Protein 2YVT (pdb70)

InterPro domains:
  IPR029052 Metallo-dependent phosphatase-like [G3DSA:3.60.21.10] (1-260)
  IPR029052 Metallo-dependent phosphatase-like [SSF56300] (5-259)
  IPR029461 Metallophosphoesterase, TT1561-like [PF14582] (1-259)
  IPR041864 Metallophosphatase TT1561 [cd07388] (2-257)

Organism: Aquifex aeolicus (strain VF5) (NCBI:txid224324)

Radius of gyration: 17.23 Å; Cα contacts (8 Å, |Δi|>4): 596; chains: 1; bounding box: 40×48×42 Å

Nearest PDB structures (foldseek):
  2yvt-assembly1_A  TM=1.004E+00  e=6.159E-56  Aquifex aeolicus VF5
  1uf3-assembly1_C  TM=9.128E-01  e=3.957E-23  Thermus thermophilus
  1zen-assembly1_A-2  TM=2.851E-01  e=4.239E-02  Escherichia coli
  7dvb-assembly4_D  TM=2.420E-01  e=3.079E+00  Bacteroides thetaiotaomicron
  7dvb-assembly3_C  TM=2.419E-01  e=3.699E+00  Bacteroides thetaiotaomicron

CATH classification: 3.60.21.10

Sequence (256 aa):
PRKVLAI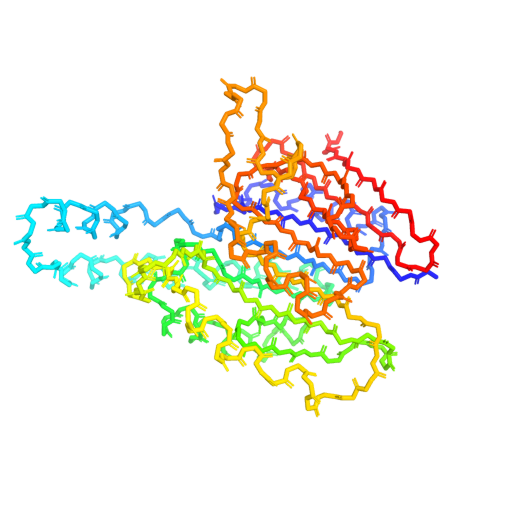KNFKERFDLLPKLKGVIAEKQPDILVVVGNILKNEALEKEYERAHLARREPNRKVIHENEHYIIETLDKFFREIGELGVKTFVVPGKNDAPLKIFLRAAYEAETAYPNIRVLHEGFAGWRGEFEVIGFGGLLTEHEFEEDFVLKYPRWYVEYILKFVNELKPRRLVTIFYTPPIGEFVDRTPEDPKHHGSAVVNTIIKSLNPEVAIVGHVGKGHELVGNTIVVNPGEFEEGRYAFLDLTQHKIKLEQFS

Foldseek 3Di:
DQKEKEAEACALPLVCLVLVLVCCVVPVHQEYEYEDPQHPLPQLVVQVVVCVVVVHDRDCVSLVVCLVVLLVSLLVVLVSVLVSPHQYEYAHEFQNDLPVSNVVSVVVSCPVRVSYDYAALDWDDDPVAEIEHEHEYAEDQDDCDRHSTHYHHLVVVVVSCVCLVVDDDHQYEYEYQFDAFDCFAQDDPPDSDGRGDPSRLVVCVVNVHQEYEYHDHGADWDDRPNHIYGDLHHVVQQWMWMADPVVGDIDIDGRD

Secondary structure (DSSP, 8-state):
--EEEEEE--TT-GGGHHHHHHHHHHH--SEEEEES-----HHHHHHHHHHHHTT----THHHHHHHHHHHHHHHHHHHHHHTT-SEEEEE--TTS--HHHHHHHHHHTTTT-TTEEE-SSEEEEETTTEEEEEE-SEEESS--BSSSS-EEEHHHHHHHGGGGGGS---EEEEEESSPPS-SSTT-BTTBS---S-HHHHHHHHHH--SEEEE-SS--EEEEETTEEEEE--BGGGTEEEEEETTTTEEEEEE--

Solvent-accessible surface area: 12141 Å² total

Structure (mmCIF, N/CA/C/O backbone):
data_2YVT
#
_entry.id   2YVT
#
_cell.length_a   72.733
_cell.length_b   72.733
_cell.length_c   90.873
_cell.angle_alpha   90.00
_cell.angle_beta   90.00
_cell.angle_gamma   120.00
#
_symmetry.space_group_name_H-M   'P 31 2 1'
#
loop_
_entity.id
_entity.type
_entity.pdbx_description
1 polymer 'Hypothetical protein aq_1956'
2 water water
#
loop_
_atom_site.group_PDB
_atom_site.id
_atom_site.type_symbol
_atom_site.label_atom_id
_atom_site.label_alt_id
_atom_site.label_comp_id
_atom_site.label_asym_id
_atom_site.label_entity_id
_atom_site.label_seq_id
_atom_site.pdbx_PDB_ins_code
_atom_site.Cartn_x
_atom_site.Cartn_y
_atom_site.Cartn_z
_atom_site.occupancy
_atom_site.B_iso_or_equiv
_atom_site.auth_seq_id
_atom_site.auth_comp_id
_atom_site.auth_asym_id
_atom_site.auth_atom_id
_atom_site.pdbx_PDB_model_num
ATOM 9 N N . PRO A 1 5 ? 39.466 51.868 22.446 1.00 29.60 5 PRO A N 1
ATOM 10 C CA . PRO A 1 5 ? 39.403 50.432 22.163 1.00 27.60 5 PRO A CA 1
ATOM 11 C C . PRO A 1 5 ? 38.092 50.043 21.483 1.00 25.57 5 PRO A C 1
ATOM 12 O O . PRO A 1 5 ? 37.072 50.740 21.613 1.00 26.10 5 PRO A O 1
ATOM 16 N N . ARG A 1 6 ? 38.153 48.956 20.725 1.00 22.49 6 ARG A N 1
ATOM 17 C CA . ARG A 1 6 ? 36.991 48.401 20.044 1.00 19.71 6 ARG A CA 1
ATOM 18 C C . ARG A 1 6 ? 36.972 46.932 20.430 1.00 17.61 6 ARG A C 1
ATOM 19 O O . ARG A 1 6 ? 37.658 46.103 19.825 1.00 17.39 6 ARG A O 1
ATOM 27 N N . LYS A 1 7 ? 36.203 46.629 21.467 1.00 15.65 7 LYS A N 1
ATOM 28 C CA . LYS A 1 7 ? 36.295 45.344 22.145 1.00 15.94 7 LYS A CA 1
ATOM 29 C C . LYS A 1 7 ? 35.188 44.404 21.688 1.00 13.78 7 LYS A C 1
ATOM 30 O O . LYS A 1 7 ? 34.028 44.798 21.590 1.00 13.62 7 LYS A O 1
ATOM 36 N N . VAL A 1 8 ? 35.563 43.156 21.421 1.00 11.73 8 VAL A N 1
ATOM 37 C CA . VAL A 1 8 ? 34.623 42.150 20.925 1.00 10.44 8 VAL A CA 1
ATOM 38 C C . VAL A 1 8 ? 34.646 40.942 21.849 1.00 10.64 8 VAL A C 1
ATOM 39 O O . VAL A 1 8 ? 35.717 40.406 22.141 1.00 10.95 8 VAL A O 1
ATOM 43 N N . LEU A 1 9 ? 33.474 40.537 22.333 1.00 10.64 9 LEU A N 1
ATOM 44 C CA . LEU A 1 9 ? 33.338 39.269 23.061 1.00 10.57 9 LEU A CA 1
ATOM 45 C C . LEU A 1 9 ? 32.680 38.292 22.099 1.00 10.18 9 LEU A C 1
ATOM 46 O O . LEU A 1 9 ? 31.594 38.570 21.597 1.00 9.61 9 LEU A O 1
ATOM 51 N N . ALA A 1 10 ? 33.327 37.155 21.849 1.00 8.92 10 ALA A N 1
ATOM 52 C CA . ALA A 1 10 ? 32.779 36.155 20.920 1.00 8.20 10 ALA A CA 1
ATOM 53 C C . ALA A 1 10 ? 32.604 34.800 21.580 1.00 8.98 10 ALA A C 1
ATOM 54 O O . ALA A 1 10 ? 33.465 34.355 22.340 1.00 9.13 10 ALA A O 1
ATOM 56 N N . ILE A 1 11 ? 31.480 34.155 21.275 1.00 7.32 11 ILE A N 1
ATOM 57 C CA . ILE A 1 11 ? 31.246 32.758 21.645 1.00 8.27 11 ILE A CA 1
ATOM 58 C C . ILE A 1 11 ? 30.826 31.960 20.409 1.00 8.44 11 ILE A C 1
ATOM 59 O O . ILE A 1 11 ? 30.442 32.533 19.381 1.00 7.98 11 ILE A O 1
ATOM 64 N N . LYS A 1 12 ? 30.900 30.637 20.512 1.00 7.21 12 LYS A N 1
ATOM 65 C CA . LYS A 1 12 ? 30.418 29.752 19.451 1.00 8.59 12 LYS A CA 1
ATOM 66 C C . LYS A 1 12 ? 29.779 28.514 20.059 1.00 7.92 12 LYS A C 1
ATOM 67 O O . LYS A 1 12 ? 30.087 28.147 21.199 1.00 9.14 12 LYS A O 1
ATOM 73 N N . ASN A 1 13 ? 28.894 27.883 19.293 1.00 8.50 13 ASN A N 1
ATOM 74 C CA . ASN A 1 13 ? 28.157 26.698 19.745 1.00 7.46 13 ASN A CA 1
ATOM 75 C C . ASN A 1 13 ? 27.413 26.956 21.054 1.00 7.85 13 ASN A C 1
ATOM 76 O O . ASN A 1 13 ? 27.620 26.265 22.060 1.00 9.84 13 ASN A O 1
ATOM 81 N N . PHE A 1 14 ? 26.537 27.959 21.017 1.00 7.56 14 PHE A N 1
ATOM 82 C CA . PHE A 1 14 ? 25.631 28.250 22.132 1.00 8.15 14 PHE A CA 1
ATOM 83 C C . PHE A 1 14 ? 24.844 26.994 22.522 1.00 9.19 14 PHE A C 1
ATOM 84 O O . PHE A 1 14 ? 24.698 26.697 23.714 1.00 10.61 14 PHE A O 1
ATOM 92 N N . LYS A 1 15 ? 24.351 26.269 21.514 1.00 9.62 15 LYS A N 1
ATOM 93 C CA . LYS A 1 15 ? 23.721 24.947 21.687 1.00 10.82 15 LYS A CA 1
ATOM 94 C C . LYS A 1 15 ? 22.704 24.926 22.833 1.00 10.79 15 LYS A C 1
ATOM 95 O O . LYS A 1 15 ? 22.703 24.032 23.686 1.00 11.93 15 LYS A O 1
ATOM 101 N N . GLU A 1 16 ? 21.844 25.938 22.841 1.00 9.83 16 GLU A N 1
ATOM 102 C CA . GLU A 1 16 ? 20.726 26.030 23.790 1.00 11.56 16 GLU A CA 1
ATOM 103 C C . GLU A 1 16 ? 21.153 26.084 25.271 1.00 10.62 16 GLU A C 1
ATOM 104 O O . GLU A 1 16 ? 20.393 25.675 26.159 1.00 11.88 16 GLU A O 1
ATOM 110 N N . ARG A 1 17 ? 22.355 26.598 25.532 1.00 11.00 17 ARG A N 1
ATOM 111 C CA . ARG A 1 17 ? 22.877 26.680 26.900 1.00 10.69 17 ARG A CA 1
ATOM 112 C C . ARG A 1 17 ? 22.450 27.961 27.616 1.00 10.65 17 ARG A C 1
ATOM 113 O O . ARG A 1 17 ? 23.266 28.799 28.023 1.00 10.69 17 ARG A O 1
ATOM 121 N N . PHE A 1 18 ? 21.141 28.102 27.770 1.00 11.17 18 PHE A N 1
ATOM 122 C CA . PHE A 1 18 ? 20.592 29.259 28.464 1.00 11.98 18 PHE A CA 1
ATOM 123 C C . PHE A 1 18 ? 21.092 29.325 29.904 1.00 12.65 18 PHE A C 1
ATOM 124 O O . PHE A 1 18 ? 21.223 30.421 30.461 1.00 13.24 18 PHE A O 1
ATOM 132 N N . ASP A 1 19 ? 21.381 28.153 30.485 1.00 12.85 19 ASP A N 1
ATOM 133 C CA . ASP A 1 19 ? 21.897 28.060 31.857 1.00 12.45 19 ASP A CA 1
ATOM 134 C C . ASP A 1 19 ? 23.231 28.784 32.032 1.00 12.97 19 ASP A C 1
ATOM 135 O O . ASP A 1 19 ? 23.588 29.160 33.147 1.00 15.24 19 ASP A O 1
ATOM 140 N N . LEU A 1 20 ? 23.969 28.959 30.932 1.00 11.83 20 LEU A N 1
ATOM 141 C CA . LEU A 1 20 ? 25.259 29.644 30.978 1.00 11.79 20 LEU A CA 1
ATOM 142 C C . LEU A 1 20 ? 25.208 31.157 30.745 1.00 12.45 20 LEU A C 1
ATOM 143 O O . LEU A 1 20 ? 26.216 31.846 30.913 1.00 12.84 20 LEU A O 1
ATOM 148 N N . LEU A 1 21 ? 24.035 31.677 30.385 1.00 12.71 21 LEU A N 1
ATOM 149 C CA . LEU A 1 21 ? 23.919 33.105 30.093 1.00 13.97 21 LEU A CA 1
ATOM 150 C C . LEU A 1 21 ? 24.186 34.024 31.293 1.00 14.14 21 LEU A C 1
ATOM 151 O O . LEU A 1 21 ? 24.779 35.090 31.111 1.00 14.67 21 LEU A O 1
ATOM 156 N N . PRO A 1 22 ? 23.770 33.621 32.517 1.00 14.09 22 PRO A N 1
ATOM 157 C CA . PRO A 1 22 ? 24.182 34.444 33.672 1.00 14.86 22 PRO A CA 1
ATOM 158 C C . PRO A 1 22 ? 25.694 34.670 33.791 1.00 14.59 22 PRO A C 1
ATOM 159 O O . PRO A 1 22 ? 26.128 35.775 34.161 1.00 15.34 22 PRO A O 1
ATOM 163 N N . LYS A 1 23 ? 26.493 33.659 33.456 1.00 14.63 23 LYS A N 1
ATOM 164 C CA . LYS A 1 23 ? 27.945 33.839 33.493 1.00 14.25 23 LYS A CA 1
ATOM 165 C C . LYS A 1 23 ? 28.412 34.747 32.358 1.00 14.06 23 LYS A C 1
ATOM 166 O O . LYS A 1 23 ? 29.304 35.578 32.547 1.00 15.50 23 LYS A O 1
ATOM 172 N N . LEU A 1 24 ? 27.784 34.618 31.189 1.00 13.96 24 LEU A N 1
ATOM 173 C CA . LEU A 1 24 ? 28.113 35.509 30.077 1.00 13.70 24 LEU A CA 1
ATOM 174 C C . LEU A 1 24 ? 27.780 36.969 30.425 1.00 13.21 24 LEU A C 1
ATOM 175 O O . LEU A 1 24 ? 28.564 37.884 30.154 1.00 13.29 24 LEU A O 1
ATOM 180 N N . LYS A 1 25 ? 26.630 37.169 31.058 1.00 14.64 25 LYS A N 1
ATOM 181 C CA . LYS A 1 25 ? 26.225 38.478 31.569 1.00 15.14 25 LYS A CA 1
ATOM 182 C C . LYS A 1 25 ? 27.287 39.069 32.504 1.00 14.96 25 LYS A C 1
ATOM 183 O O . LYS A 1 25 ? 27.604 40.259 32.418 1.00 14.43 25 LYS A O 1
ATOM 189 N N . GLY A 1 26 ? 27.839 38.229 33.380 1.00 15.14 26 GLY A N 1
ATOM 190 C CA . GLY A 1 26 ? 28.891 38.653 34.306 1.00 15.55 26 GLY A CA 1
ATOM 191 C C . GLY A 1 26 ? 30.134 39.150 33.590 1.00 16.23 26 GLY A C 1
ATOM 192 O O . GLY A 1 26 ? 30.702 40.185 33.959 1.00 17.14 26 GLY A O 1
ATOM 193 N N . VAL A 1 27 ? 30.545 38.418 32.552 1.00 15.14 27 VAL A N 1
ATOM 194 C CA . VAL A 1 27 ? 31.717 38.797 31.760 1.00 16.03 27 VAL A CA 1
ATOM 195 C C . VAL A 1 27 ? 31.457 40.127 31.057 1.00 15.89 27 VAL A C 1
ATOM 196 O O . VAL A 1 27 ? 32.323 40.995 31.016 1.00 16.55 27 VAL A O 1
ATOM 200 N N . ILE A 1 28 ? 30.250 40.282 30.520 1.00 15.26 28 ILE A N 1
ATOM 201 C CA . ILE A 1 28 ? 29.861 41.524 29.851 1.00 15.42 28 ILE A CA 1
ATOM 202 C C . ILE A 1 28 ? 29.958 42.716 30.815 1.00 16.44 28 ILE A C 1
ATOM 203 O O . ILE A 1 28 ? 30.489 43.767 30.449 1.00 17.03 28 ILE A O 1
ATOM 208 N N . ALA A 1 29 ? 29.485 42.533 32.046 1.00 17.69 29 ALA A N 1
ATOM 209 C CA . ALA A 1 29 ? 29.556 43.577 33.074 1.00 19.79 29 ALA A CA 1
ATOM 210 C C . ALA A 1 29 ? 31.000 43.934 33.434 1.00 21.71 29 ALA A C 1
ATOM 211 O O . ALA A 1 29 ? 31.347 45.113 33.554 1.00 22.43 29 ALA A O 1
ATOM 213 N N . GLU A 1 30 ? 31.833 42.909 33.591 1.00 23.11 30 GLU A N 1
ATOM 214 C CA . GLU A 1 30 ? 33.229 43.080 33.984 1.00 26.44 30 GLU A CA 1
ATOM 215 C C . GLU A 1 30 ? 34.072 43.711 32.872 1.00 24.96 30 GLU A C 1
ATOM 216 O O . GLU A 1 30 ? 34.862 44.629 33.122 1.00 25.58 30 GLU A O 1
ATOM 222 N N . LYS A 1 31 ? 33.888 43.227 31.645 1.00 24.10 31 LYS A N 1
ATOM 223 C CA . LYS A 1 31 ? 34.805 43.549 30.549 1.00 23.29 31 LYS A CA 1
ATOM 224 C C . LYS A 1 31 ? 34.284 44.584 29.547 1.00 21.63 31 LYS A C 1
ATOM 225 O O . LYS A 1 31 ? 35.053 45.106 28.739 1.00 20.46 31 LYS A O 1
ATOM 231 N N . GLN A 1 32 ? 32.982 44.861 29.601 1.00 19.52 32 GLN A N 1
ATOM 232 C CA . GLN A 1 32 ? 32.358 45.940 28.821 1.00 19.89 32 GLN A CA 1
ATOM 233 C C . GLN A 1 32 ? 32.686 45.882 27.320 1.00 17.95 32 GLN A C 1
ATOM 234 O O . GLN A 1 32 ? 33.235 46.839 26.764 1.00 18.04 32 GLN A O 1
ATOM 240 N N . PRO A 1 33 ? 32.347 44.761 26.650 1.00 15.59 33 PRO A N 1
ATOM 241 C CA . PRO A 1 33 ? 32.618 44.694 25.210 1.00 14.54 33 PRO A CA 1
ATOM 242 C C . PRO A 1 33 ? 31.758 45.695 24.454 1.00 13.27 33 PRO A C 1
ATOM 243 O O . PRO A 1 33 ? 30.660 46.026 24.904 1.00 14.62 33 PRO A O 1
ATOM 247 N N . ASP A 1 34 ? 32.254 46.164 23.316 1.00 12.43 34 ASP A N 1
ATOM 248 C CA . ASP A 1 34 ? 31.485 47.027 22.433 1.00 12.53 34 ASP A CA 1
ATOM 249 C C . ASP A 1 34 ? 30.531 46.226 21.562 1.00 12.48 34 ASP A C 1
ATOM 250 O O . ASP A 1 34 ? 29.442 46.697 21.235 1.00 13.66 34 ASP A O 1
ATOM 255 N N . ILE A 1 35 ? 30.955 45.021 21.183 1.00 11.18 35 ILE A N 1
ATOM 256 C CA . ILE A 1 35 ? 30.077 44.096 20.461 1.00 12.52 35 ILE A CA 1
ATOM 257 C C . ILE A 1 35 ? 30.171 42.681 21.009 1.00 11.26 35 ILE A C 1
ATOM 258 O O . ILE A 1 35 ? 31.215 42.270 21.514 1.00 10.11 35 ILE A O 1
ATOM 263 N N . LEU A 1 36 ? 29.043 41.980 20.939 1.00 9.93 36 LEU A N 1
ATOM 264 C CA . LEU A 1 36 ? 28.958 40.564 21.241 1.00 9.60 36 LEU A CA 1
ATOM 265 C C . LEU A 1 36 ? 28.750 39.825 19.929 1.00 9.90 36 LEU A C 1
ATOM 266 O O . LEU A 1 36 ? 27.879 40.193 19.132 1.00 10.01 36 LEU A O 1
ATOM 271 N N . VAL A 1 37 ? 29.563 38.802 19.692 1.00 8.40 37 VAL A N 1
ATOM 272 C CA . VAL A 1 37 ? 29.402 37.955 18.514 1.00 8.49 37 VAL A CA 1
ATOM 273 C C . VAL A 1 37 ? 28.999 36.565 18.971 1.00 8.35 37 VAL A C 1
ATOM 274 O O . VAL A 1 37 ? 29.696 35.946 19.776 1.00 9.08 37 VAL A O 1
ATOM 278 N N . VAL A 1 38 ? 27.863 36.084 18.472 1.00 7.37 38 VAL A N 1
ATOM 279 C CA . VAL A 1 38 ? 27.422 34.715 18.765 1.00 7.76 38 VAL A CA 1
ATOM 280 C C . VAL A 1 38 ? 27.451 33.936 17.462 1.00 8.04 38 VAL A C 1
ATOM 281 O O . VAL A 1 38 ? 26.664 34.213 16.551 1.00 8.04 38 VAL A O 1
ATOM 285 N N . VAL A 1 39 ? 28.386 32.989 17.364 1.00 8.18 39 VAL A N 1
ATOM 286 C CA . VAL A 1 39 ? 28.438 32.088 16.218 1.00 8.48 39 VAL A CA 1
ATOM 287 C C . VAL A 1 39 ? 27.658 30.833 16.592 1.00 8.10 39 VAL A C 1
ATOM 288 O O . VAL A 1 39 ? 27.710 30.384 17.745 1.00 8.37 39 VAL A O 1
ATOM 292 N N . GLY A 1 40 ? 26.921 30.276 15.634 1.00 8.38 40 GLY A N 1
ATOM 293 C CA . GLY A 1 40 ? 26.200 29.037 15.876 1.00 8.76 40 GLY A CA 1
ATOM 294 C C . GLY A 1 40 ? 27.148 27.883 16.202 1.00 8.55 40 GLY A C 1
ATOM 295 O O . GLY A 1 40 ? 28.368 28.043 16.170 1.00 8.45 40 GLY A O 1
ATOM 296 N N . ASN A 1 41 ? 26.608 26.708 16.508 1.00 8.55 41 ASN A N 1
ATOM 297 C CA . ASN A 1 41 ? 25.184 26.434 16.516 1.00 8.42 41 ASN A CA 1
ATOM 298 C C . ASN A 1 41 ? 24.426 27.062 17.665 1.00 7.90 41 ASN A C 1
ATOM 299 O O . ASN A 1 41 ? 24.858 26.991 18.821 1.00 9.30 41 ASN A O 1
ATOM 304 N N . ILE A 1 42 ? 23.291 27.669 17.331 1.00 8.75 42 ILE A N 1
ATOM 305 C CA . ILE A 1 42 ? 22.352 28.158 18.340 1.00 8.87 42 ILE A CA 1
ATOM 306 C C . ILE A 1 42 ? 21.525 26.987 18.868 1.00 9.13 42 ILE A C 1
ATOM 307 O O . ILE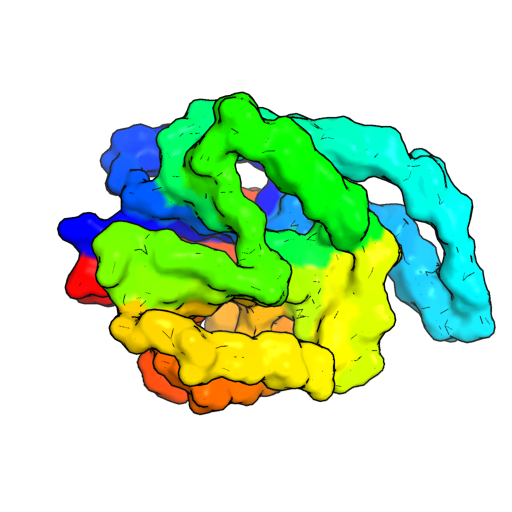 A 1 42 ? 21.398 26.801 20.080 1.00 10.63 42 ILE A O 1
ATOM 312 N N . LEU A 1 43 ? 20.987 26.202 17.940 1.00 9.69 43 LEU A N 1
ATOM 313 C CA . LEU A 1 43 ? 20.164 25.030 18.259 1.00 9.62 43 LEU A CA 1
ATOM 314 C C . LEU A 1 43 ? 20.954 23.732 18.300 1.00 11.02 43 LEU A C 1
ATOM 315 O O . LEU A 1 43 ? 22.039 23.626 17.726 1.00 12.63 43 LEU A O 1
ATOM 320 N N . LYS A 1 44 ? 20.387 22.743 18.985 1.00 11.64 44 LYS A N 1
ATOM 321 C CA . LYS A 1 44 ? 20.848 21.369 18.858 1.00 12.85 44 LYS A CA 1
ATOM 322 C C . LYS A 1 44 ? 20.252 20.773 17.576 1.00 12.69 44 LYS A C 1
ATOM 323 O O . LYS A 1 44 ? 20.990 20.423 16.655 1.00 13.38 44 LYS A O 1
ATOM 329 N N . ASN A 1 45 ? 18.918 20.673 17.528 1.00 12.95 45 ASN A N 1
ATOM 330 C CA . ASN A 1 45 ? 18.175 20.330 16.309 1.00 12.62 45 ASN A CA 1
ATOM 331 C C . ASN A 1 45 ? 18.622 18.997 15.710 1.00 13.81 45 ASN A C 1
ATOM 332 O O . ASN A 1 45 ? 18.790 18.864 14.493 1.00 13.75 45 ASN A O 1
ATOM 337 N N . GLU A 1 46 ? 18.809 18.004 16.580 1.00 15.12 46 GLU A N 1
ATOM 338 C CA . GLU A 1 46 ? 19.423 16.736 16.189 1.00 18.83 46 GLU A CA 1
ATOM 339 C C . GLU A 1 46 ? 18.569 15.913 15.229 1.00 15.95 46 GLU A C 1
ATOM 340 O O . GLU A 1 46 ? 19.098 15.280 14.311 1.00 16.04 46 GLU A O 1
ATOM 346 N N . ALA A 1 47 ? 17.255 15.928 15.442 1.00 13.98 47 ALA A N 1
ATOM 347 C CA . ALA A 1 47 ? 16.346 15.114 14.643 1.00 13.99 47 ALA A CA 1
ATOM 348 C C . ALA A 1 47 ? 16.387 15.515 13.175 1.00 13.26 47 ALA A C 1
ATOM 349 O O . ALA A 1 47 ? 16.412 14.660 12.288 1.00 13.39 47 ALA A O 1
ATOM 351 N N . LEU A 1 48 ? 16.412 16.819 12.908 1.00 12.59 48 LEU A N 1
ATOM 352 C CA . LEU A 1 48 ? 16.443 17.260 11.516 1.00 10.97 48 LEU A CA 1
ATOM 353 C C . LEU A 1 48 ? 17.725 16.806 10.832 1.00 11.35 48 LEU A C 1
ATOM 354 O O . LEU A 1 48 ? 17.695 16.328 9.696 1.00 11.90 48 LEU A O 1
ATOM 359 N N . GLU A 1 49 ? 18.856 16.966 11.521 1.00 12.15 49 GLU A N 1
ATOM 360 C CA . GLU A 1 49 ? 20.136 16.610 10.935 1.00 13.33 49 GLU A CA 1
ATOM 361 C C . GLU A 1 49 ? 20.202 15.114 10.665 1.00 13.04 49 GLU A C 1
ATOM 362 O O . GLU A 1 49 ? 20.641 14.701 9.594 1.00 13.42 49 GLU A O 1
ATOM 368 N N . LYS A 1 50 ? 19.747 14.317 11.627 1.00 12.86 50 LYS A N 1
ATOM 369 C CA . LYS A 1 50 ? 19.781 12.865 11.473 1.00 14.04 50 LYS A CA 1
ATOM 370 C C . LYS A 1 50 ? 18.917 12.402 10.307 1.00 13.38 50 LYS A C 1
ATOM 371 O O . LYS A 1 50 ? 19.336 11.534 9.546 1.00 13.90 50 LYS A O 1
ATOM 377 N N . GLU A 1 51 ? 17.731 12.992 10.148 1.00 13.67 51 GLU A N 1
ATOM 378 C CA . GLU A 1 51 ? 16.868 12.604 9.027 1.00 13.08 51 GLU A CA 1
ATOM 379 C C . GLU A 1 51 ? 17.532 12.920 7.690 1.00 13.11 51 GLU A C 1
ATOM 380 O O . GLU A 1 51 ? 17.526 12.097 6.773 1.00 13.14 51 GLU A O 1
ATOM 386 N N . TYR A 1 52 ? 18.112 14.115 7.591 1.00 12.69 52 TYR A N 1
ATOM 387 C CA . TYR A 1 52 ? 18.831 14.518 6.392 1.00 13.53 52 TYR A CA 1
ATOM 388 C C . TYR A 1 52 ? 19.972 13.553 6.057 1.00 12.84 52 TYR A C 1
ATOM 389 O O . TYR A 1 52 ? 20.077 13.083 4.919 1.00 13.41 52 TYR A O 1
ATOM 398 N N . GLU A 1 53 ? 20.809 13.240 7.051 1.00 12.30 53 GLU A N 1
ATOM 399 C CA . GLU A 1 53 ? 21.968 12.372 6.822 1.00 12.64 53 GLU A CA 1
ATOM 400 C C . GLU A 1 53 ? 21.541 10.943 6.490 1.00 12.19 53 GLU A C 1
ATOM 401 O O . GLU A 1 53 ? 22.062 10.349 5.549 1.00 13.03 53 GLU A O 1
ATOM 407 N N . ARG A 1 54 ? 20.573 10.417 7.240 1.00 13.16 54 ARG A N 1
ATOM 408 C CA . ARG A 1 54 ? 20.046 9.072 6.991 1.00 13.15 54 ARG A CA 1
ATOM 409 C C . ARG A 1 54 ? 19.442 8.960 5.598 1.00 13.20 54 ARG A C 1
ATOM 410 O O . ARG A 1 54 ? 19.690 7.986 4.884 1.00 14.21 54 ARG A O 1
ATOM 418 N N . ALA A 1 55 ? 18.665 9.973 5.209 1.00 13.17 55 ALA A N 1
ATOM 419 C CA . ALA A 1 55 ? 18.018 9.964 3.902 1.00 13.44 55 ALA A CA 1
ATOM 420 C C . ALA A 1 55 ? 19.046 9.961 2.785 1.00 14.24 55 ALA A C 1
ATOM 421 O O . ALA A 1 55 ? 18.916 9.211 1.824 1.00 14.89 55 ALA A O 1
ATOM 423 N N . HIS A 1 56 ? 20.083 10.786 2.916 1.00 14.36 56 HIS A N 1
ATOM 424 C CA . HIS A 1 56 ? 21.090 10.841 1.878 1.00 16.30 56 HIS A CA 1
ATOM 425 C C . HIS A 1 56 ? 21.937 9.576 1.798 1.00 15.63 56 HIS A C 1
ATOM 426 O O . HIS A 1 56 ? 22.229 9.110 0.706 1.00 16.73 56 HIS A O 1
ATOM 433 N N . LEU A 1 57 ? 22.285 9.001 2.949 1.00 15.02 57 LEU A N 1
ATOM 434 C CA . LEU A 1 57 ? 23.000 7.723 2.963 1.00 14.37 57 LEU A CA 1
ATOM 435 C C . LEU A 1 57 ? 22.187 6.591 2.334 1.00 15.30 57 LEU A C 1
ATOM 436 O O . LEU A 1 57 ? 22.752 5.734 1.656 1.00 16.20 57 LEU A O 1
ATOM 441 N N . ALA A 1 58 ? 20.871 6.605 2.557 1.00 15.83 58 ALA A N 1
ATOM 442 C CA . ALA A 1 58 ? 19.955 5.580 2.033 1.00 16.73 58 ALA A CA 1
ATOM 443 C C . ALA A 1 58 ? 19.469 5.902 0.619 1.00 18.60 58 ALA A C 1
ATOM 444 O O . ALA A 1 58 ? 18.721 5.118 0.018 1.00 19.66 58 ALA A O 1
ATOM 446 N N . ARG A 1 59 ? 19.899 7.056 0.101 1.00 19.34 59 ARG A N 1
ATOM 447 C CA . ARG A 1 59 ? 19.473 7.554 -1.211 1.00 22.07 59 ARG A CA 1
ATOM 448 C C . ARG A 1 59 ? 17.944 7.573 -1.329 1.00 20.82 59 ARG A C 1
ATOM 449 O O . ARG A 1 59 ? 17.362 7.004 -2.263 1.00 22.27 59 ARG A O 1
ATOM 457 N N . ARG A 1 60 ? 17.301 8.211 -0.354 1.00 18.50 60 ARG A N 1
ATOM 458 C CA . ARG A 1 60 ? 15.850 8.387 -0.362 1.00 17.79 60 ARG A CA 1
ATOM 459 C C . ARG A 1 60 ? 15.510 9.855 -0.123 1.00 17.13 60 ARG A C 1
ATOM 460 O O . ARG A 1 60 ? 16.352 10.630 0.350 1.00 16.84 60 ARG A O 1
ATOM 468 N N . GLU A 1 61 ? 14.276 10.220 -0.451 1.00 17.28 61 GLU A N 1
ATOM 469 C CA . GLU A 1 61 ? 13.819 11.598 -0.328 1.00 16.13 61 GLU A CA 1
ATOM 470 C C . GLU A 1 61 ? 13.689 11.980 1.146 1.00 15.75 61 GLU A C 1
ATOM 471 O O . GLU A 1 61 ? 12.936 11.346 1.875 1.00 16.15 61 GLU A O 1
ATOM 477 N N . PRO A 1 62 ? 14.437 13.009 1.597 1.00 15.20 62 PRO A N 1
ATOM 478 C CA . PRO A 1 62 ? 14.305 13.421 2.995 1.00 15.59 62 PRO A CA 1
ATOM 479 C C . PRO A 1 62 ? 12.858 13.680 3.401 1.00 15.56 62 PRO A C 1
ATOM 480 O O . PRO A 1 62 ? 12.090 14.285 2.644 1.00 15.94 62 PRO A O 1
ATOM 484 N N . ASN A 1 63 ? 12.492 13.194 4.581 1.00 13.95 63 ASN A N 1
ATOM 485 C CA . ASN A 1 63 ? 11.115 13.254 5.051 1.00 14.33 63 ASN A CA 1
ATOM 486 C C . ASN A 1 63 ? 10.825 14.595 5.717 1.00 13.87 63 ASN A C 1
ATOM 487 O O . ASN A 1 63 ? 11.235 14.835 6.858 1.00 14.31 63 ASN A O 1
ATOM 492 N N . ARG A 1 64 ? 10.118 15.467 4.996 1.00 13.88 64 ARG A N 1
ATOM 493 C CA . ARG A 1 64 ? 9.820 16.806 5.491 1.00 13.62 64 ARG A CA 1
ATOM 494 C C . ARG A 1 64 ? 8.865 16.822 6.688 1.00 13.47 64 ARG A C 1
ATOM 495 O O . ARG A 1 64 ? 8.723 17.843 7.355 1.00 13.15 64 ARG A O 1
ATOM 503 N N . LYS A 1 65 ? 8.223 15.684 6.970 1.00 14.44 65 LYS A N 1
ATOM 504 C CA . LYS A 1 65 ? 7.417 15.563 8.186 1.00 16.30 65 LYS A CA 1
ATOM 505 C C . LYS A 1 65 ? 8.282 15.785 9.428 1.00 15.14 65 LYS A C 1
ATOM 506 O O . LYS A 1 65 ? 7.807 16.324 10.420 1.00 16.24 65 LYS A O 1
ATOM 512 N N . VAL A 1 66 ? 9.559 15.400 9.351 1.00 14.05 66 VAL A N 1
ATOM 513 C CA . VAL A 1 66 ? 10.493 15.625 10.466 1.00 13.55 66 VAL A CA 1
ATOM 514 C C . VAL A 1 66 ? 10.678 17.124 10.744 1.00 13.26 66 VAL A C 1
ATOM 515 O O . VAL A 1 66 ? 10.737 17.549 11.903 1.00 14.25 66 VAL A O 1
ATOM 519 N N . ILE A 1 67 ? 10.745 17.925 9.680 1.00 12.46 67 ILE A N 1
ATOM 520 C CA . ILE A 1 67 ? 10.804 19.376 9.847 1.00 12.89 67 ILE A CA 1
ATOM 521 C C . ILE A 1 67 ? 9.522 19.870 10.507 1.00 13.13 67 ILE A C 1
ATOM 522 O O . ILE A 1 67 ? 9.552 20.549 11.530 1.00 14.24 67 ILE A O 1
ATOM 527 N N . HIS A 1 68 ? 8.387 19.497 9.929 1.00 14.54 68 HIS A N 1
ATOM 528 C CA . HIS A 1 68 ? 7.114 20.018 10.395 1.00 15.92 68 HIS A CA 1
ATOM 529 C C . HIS A 1 68 ? 6.846 19.682 11.866 1.00 16.62 68 HIS A C 1
ATOM 530 O O . HIS A 1 68 ? 6.387 20.540 12.624 1.00 18.36 68 HIS A O 1
ATOM 537 N N . GLU A 1 69 ? 7.192 18.462 12.283 1.00 17.72 69 GLU A N 1
ATOM 538 C CA . GLU A 1 69 ? 6.930 18.034 13.659 1.00 20.16 69 GLU A CA 1
ATOM 539 C C . GLU A 1 69 ? 7.878 18.660 14.686 1.00 19.07 69 GLU A C 1
ATOM 540 O O . GLU A 1 69 ? 7.613 18.626 15.892 1.00 20.38 69 GLU A O 1
ATOM 546 N N . ASN A 1 70 ? 8.964 19.256 14.198 1.00 17.46 70 ASN A N 1
ATOM 547 C CA . ASN A 1 70 ? 9.926 19.929 15.071 1.00 16.28 70 ASN A CA 1
ATOM 548 C C . ASN A 1 70 ? 9.848 21.457 15.022 1.00 15.25 70 ASN A C 1
ATOM 549 O O . ASN A 1 70 ? 10.550 22.137 15.769 1.00 14.99 70 ASN A O 1
ATOM 554 N N . GLU A 1 71 ? 8.983 21.995 14.163 1.00 15.54 71 GLU A N 1
ATOM 555 C CA . GLU A 1 71 ? 8.882 23.445 13.983 1.00 16.09 71 GLU A CA 1
ATOM 556 C C . GLU A 1 71 ? 8.532 24.197 15.260 1.00 15.00 71 GLU A C 1
ATOM 557 O O . GLU A 1 71 ? 9.106 25.251 15.522 1.00 14.55 71 GLU A O 1
ATOM 563 N N . HIS A 1 72 ? 7.598 23.668 16.057 1.00 14.85 72 HIS A N 1
ATOM 564 C CA . HIS A 1 72 ? 7.219 24.347 17.289 1.00 15.48 72 HIS A CA 1
ATOM 565 C C . HIS A 1 72 ? 8.420 24.523 18.229 1.00 15.11 72 HIS A C 1
ATOM 566 O O . HIS A 1 72 ? 8.647 25.629 18.747 1.00 14.33 72 HIS A O 1
ATOM 573 N N . TYR A 1 73 ? 9.185 23.444 18.419 1.00 13.58 73 TYR A N 1
ATOM 574 C CA . TYR A 1 73 ? 10.420 23.468 19.229 1.00 14.30 73 TYR A CA 1
ATOM 575 C C . TYR A 1 73 ? 11.444 24.462 18.672 1.00 13.52 73 TYR A C 1
ATOM 576 O O . TYR A 1 73 ? 12.020 25.259 19.421 1.00 13.50 73 TYR A O 1
ATOM 585 N N . ILE A 1 74 ? 11.659 24.422 17.359 1.00 12.38 74 ILE A N 1
ATOM 586 C CA . ILE A 1 74 ? 12.664 25.291 16.723 1.00 12.23 74 ILE A CA 1
ATOM 587 C C . ILE A 1 74 ? 12.298 26.760 16.927 1.00 11.68 74 ILE A C 1
ATOM 588 O O . ILE A 1 74 ? 13.128 27.573 17.345 1.00 11.85 74 ILE A O 1
ATOM 593 N N . ILE A 1 75 ? 11.040 27.092 16.660 1.00 12.02 75 ILE A N 1
ATOM 594 C CA . ILE A 1 75 ? 10.565 28.469 16.809 1.00 12.69 75 ILE A CA 1
ATOM 595 C C . ILE A 1 75 ? 10.634 28.969 18.255 1.00 12.96 75 ILE A C 1
ATOM 596 O O . ILE A 1 75 ? 11.123 30.073 18.521 1.00 12.70 75 ILE A O 1
ATOM 601 N N . GLU A 1 76 ? 10.141 28.163 19.187 1.00 13.38 76 GLU A N 1
ATOM 602 C CA . GLU A 1 76 ? 10.131 28.535 20.600 1.00 16.55 76 GLU A CA 1
ATOM 603 C C . GLU A 1 76 ? 11.559 28.755 21.106 1.00 13.40 76 GLU A C 1
ATOM 604 O O . GLU A 1 76 ? 11.841 29.708 21.844 1.00 13.92 76 GLU A O 1
ATOM 610 N N . THR A 1 77 ? 12.463 27.868 20.697 1.00 12.21 77 THR A N 1
ATOM 611 C CA . THR A 1 77 ? 13.838 27.921 21.179 1.00 11.01 77 THR A CA 1
ATOM 612 C C . THR A 1 77 ? 14.580 29.111 20.567 1.00 10.03 77 THR A C 1
ATOM 613 O O . THR A 1 77 ? 15.306 29.816 21.263 1.00 11.34 77 THR A O 1
ATOM 617 N N . LEU A 1 78 ? 14.366 29.362 19.280 1.00 10.62 78 LEU A N 1
ATOM 618 C CA . LEU A 1 78 ? 14.974 30.542 18.650 1.00 10.62 78 LEU A CA 1
ATOM 619 C C . LEU A 1 78 ? 14.448 31.845 19.242 1.00 10.53 78 LEU A C 1
ATOM 620 O O . LEU A 1 78 ? 15.218 32.783 19.490 1.00 11.23 78 LEU A O 1
ATOM 625 N N . ASP A 1 79 ? 13.140 31.905 19.487 1.00 10.93 79 ASP A N 1
ATOM 626 C CA . ASP A 1 79 ? 12.557 33.092 20.096 1.00 12.03 79 ASP A CA 1
ATOM 627 C C . ASP A 1 79 ? 13.171 33.334 21.471 1.00 11.62 79 ASP A C 1
ATOM 628 O O . ASP A 1 79 ? 13.497 34.471 21.821 1.00 12.85 79 ASP A O 1
ATOM 633 N N . LYS A 1 80 ? 13.358 32.258 22.234 1.00 11.55 80 LYS A N 1
ATOM 634 C CA . LYS A 1 80 ? 13.973 32.363 23.558 1.00 10.94 80 LYS A CA 1
ATOM 635 C C . LYS A 1 80 ? 15.420 32.829 23.460 1.00 10.92 80 LYS A C 1
ATOM 636 O O . LYS A 1 80 ? 15.871 33.655 24.262 1.00 11.78 80 LYS A O 1
ATOM 642 N N . PHE A 1 81 ? 16.139 32.321 22.460 1.00 10.55 81 PHE A N 1
ATOM 643 C CA . PHE A 1 81 ? 17.508 32.762 22.225 1.00 9.94 81 PHE A CA 1
ATOM 644 C C . PHE A 1 81 ? 17.562 34.267 21.935 1.00 10.10 81 PHE A C 1
ATOM 645 O O . PHE A 1 81 ? 18.354 34.985 22.536 1.00 10.41 81 PHE A O 1
ATOM 653 N N . PHE A 1 82 ? 16.733 34.751 21.012 1.00 9.63 82 PHE A N 1
ATOM 654 C CA . PHE A 1 82 ? 16.808 36.172 20.696 1.00 10.33 82 PHE A CA 1
ATOM 655 C C . PHE A 1 82 ? 16.432 37.045 21.880 1.00 10.34 82 PHE A C 1
ATOM 656 O O . PHE A 1 82 ? 17.073 38.067 22.122 1.00 10.85 82 PHE A O 1
ATOM 664 N N . ARG A 1 83 ? 15.435 36.618 22.651 1.00 11.91 83 ARG A N 1
ATOM 665 C CA . ARG A 1 83 ? 15.061 37.363 23.853 1.00 12.70 83 ARG A CA 1
ATOM 666 C C . ARG A 1 83 ? 16.214 37.413 24.865 1.00 12.41 83 ARG A C 1
ATOM 667 O O . ARG A 1 83 ? 16.594 38.484 25.333 1.00 12.19 83 ARG A O 1
ATOM 675 N N . GLU A 1 84 ? 16.782 36.252 25.188 1.00 10.98 84 GLU A N 1
ATOM 676 C CA . GLU A 1 84 ? 17.771 36.189 26.260 1.00 11.49 84 GLU A CA 1
ATOM 677 C C . GLU A 1 84 ? 19.107 36.804 25.864 1.00 11.13 84 GLU A C 1
ATOM 678 O O . GLU A 1 84 ? 19.772 37.436 26.681 1.00 12.85 84 GLU A O 1
ATOM 684 N N . ILE A 1 85 ? 19.487 36.650 24.599 1.00 10.15 85 ILE A N 1
ATOM 685 C CA . ILE A 1 85 ? 20.650 37.373 24.096 1.00 11.24 85 ILE A CA 1
ATOM 686 C C . ILE A 1 85 ? 20.365 38.877 24.018 1.00 10.83 85 ILE A C 1
ATOM 687 O O . ILE A 1 85 ? 21.193 39.686 24.431 1.00 11.58 85 ILE A O 1
ATOM 692 N N . GLY A 1 86 ? 19.194 39.242 23.494 1.00 11.07 86 GLY A N 1
ATOM 693 C CA . GLY A 1 86 ? 18.796 40.650 23.390 1.00 11.10 86 GLY A CA 1
ATOM 694 C C . GLY A 1 86 ? 18.857 41.379 24.724 1.00 11.29 86 GLY A C 1
ATOM 695 O O . GLY A 1 86 ? 19.367 42.499 24.805 1.00 11.67 86 GLY A O 1
ATOM 696 N N . GLU A 1 87 ? 18.367 40.720 25.772 1.00 12.56 87 GLU A N 1
ATOM 697 C CA . GLU A 1 87 ? 18.349 41.292 27.124 1.00 13.04 87 GLU A CA 1
ATOM 698 C C . GLU A 1 87 ? 19.735 41.544 27.729 1.00 12.65 87 GLU A C 1
ATOM 699 O O . GLU A 1 87 ? 19.852 42.246 28.734 1.00 14.03 87 GLU A O 1
ATOM 705 N N . LEU A 1 88 ? 20.783 40.982 27.125 1.00 12.24 88 LEU A N 1
ATOM 706 C CA . LEU A 1 8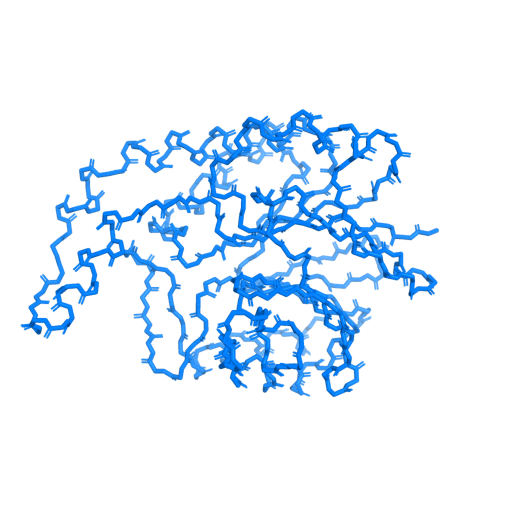8 ? 22.147 41.289 27.562 1.00 12.09 88 LEU A CA 1
ATOM 707 C C . LEU A 1 88 ? 22.520 42.735 27.223 1.00 12.14 88 LEU A C 1
ATOM 708 O O . LEU A 1 88 ? 23.440 43.306 27.821 1.00 13.91 88 LEU A O 1
ATOM 713 N N . GLY A 1 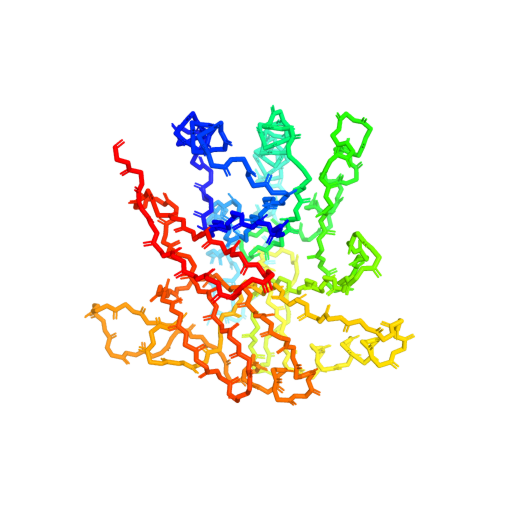89 ? 21.818 43.298 26.238 1.00 11.73 89 GLY A N 1
ATOM 714 C CA . GLY A 1 89 ? 21.853 44.740 25.958 1.00 11.38 89 GLY A CA 1
ATOM 715 C C . GLY A 1 89 ? 23.030 45.275 25.165 1.00 11.56 89 GLY A C 1
ATOM 716 O O . GLY A 1 89 ? 23.189 46.489 25.050 1.00 13.10 89 GLY A O 1
ATOM 717 N N . VAL A 1 90 ? 23.859 44.380 24.627 1.00 10.81 90 VAL A N 1
ATOM 718 C CA . VAL A 1 90 ? 25.044 44.752 23.845 1.00 11.39 90 VAL A CA 1
ATOM 719 C C . VAL A 1 90 ? 24.713 44.740 22.348 1.00 10.56 90 VAL A C 1
ATOM 720 O O . VAL A 1 90 ? 23.862 43.966 21.910 1.00 10.27 90 VAL A O 1
ATOM 724 N N . LYS A 1 91 ? 25.362 45.602 21.560 1.00 10.14 91 LYS A N 1
ATOM 725 C CA . LYS A 1 91 ? 25.312 45.447 20.101 1.00 10.61 91 LYS A CA 1
ATOM 726 C C . LYS A 1 91 ? 25.807 44.043 19.772 1.00 10.41 91 LYS A C 1
ATOM 727 O O . LYS A 1 91 ? 26.895 43.657 20.187 1.00 11.28 91 LYS A O 1
ATOM 733 N N . THR A 1 92 ? 25.004 43.283 19.036 1.00 9.05 92 THR A N 1
ATOM 734 C CA . THR A 1 92 ? 25.252 41.852 18.873 1.00 10.40 92 THR A CA 1
ATOM 735 C C . THR A 1 92 ? 25.123 41.438 17.420 1.00 9.00 92 THR A C 1
ATOM 736 O O . THR A 1 92 ? 24.163 41.835 16.744 1.00 11.76 92 THR A O 1
ATOM 740 N N . PHE A 1 93 ? 26.088 40.650 16.946 1.00 9.17 93 PHE A N 1
ATOM 741 C CA . PHE A 1 93 ? 25.992 40.008 15.644 1.00 8.23 93 PHE A CA 1
ATOM 742 C C . PHE A 1 93 ? 25.857 38.512 15.858 1.00 9.53 93 PHE A C 1
ATOM 743 O O . PHE A 1 93 ? 26.588 37.926 16.656 1.00 9.32 93 PHE A O 1
ATOM 751 N N . VAL A 1 94 ? 24.913 37.911 15.145 1.00 7.80 94 VAL A N 1
ATOM 752 C CA . VAL A 1 94 ? 24.626 36.483 15.247 1.00 8.28 94 VAL A CA 1
ATOM 753 C C . VAL A 1 94 ? 24.798 35.859 13.867 1.00 8.23 94 VAL A C 1
ATOM 754 O O . VAL A 1 94 ? 24.280 36.379 12.886 1.00 8.80 94 VAL A O 1
ATOM 758 N N . VAL A 1 95 ? 25.515 34.735 13.804 1.00 7.08 95 VAL A N 1
ATOM 759 C CA . VAL A 1 95 ? 25.747 34.017 12.543 1.00 7.17 95 VAL A CA 1
ATOM 760 C C . VAL A 1 95 ? 25.320 32.555 12.748 1.00 7.04 95 VAL A C 1
ATOM 761 O O . VAL A 1 95 ? 25.802 31.909 13.668 1.00 8.31 95 VAL A O 1
ATOM 765 N N . PRO A 1 96 ? 24.382 32.051 11.921 1.00 7.54 96 PRO A N 1
ATOM 766 C CA . PRO A 1 96 ? 23.819 30.730 12.192 1.00 7.16 96 PRO A CA 1
ATOM 767 C C . PRO A 1 96 ? 24.781 29.583 11.913 1.00 7.01 96 PRO A C 1
ATOM 768 O O . PRO A 1 96 ? 25.665 29.691 11.042 1.00 7.85 96 PRO A O 1
ATOM 772 N N . GLY A 1 97 ? 24.603 28.490 12.654 1.00 6.70 97 GLY A N 1
ATOM 773 C CA . GLY A 1 97 ? 25.378 27.283 12.425 1.00 7.45 97 GLY A CA 1
ATOM 774 C C . GLY A 1 97 ? 24.676 26.261 11.540 1.00 7.69 97 GLY A C 1
ATOM 775 O O . GLY A 1 97 ? 23.573 26.501 11.013 1.00 7.84 97 GLY A O 1
ATOM 776 N N . LYS A 1 98 ? 25.334 25.120 11.355 1.00 7.50 98 LYS A N 1
ATOM 777 C CA . LYS A 1 98 ? 24.785 24.014 10.575 1.00 8.77 98 LYS A CA 1
ATOM 778 C C . LYS A 1 98 ? 23.393 23.586 11.052 1.00 7.94 98 LYS A C 1
ATOM 779 O O . LYS A 1 98 ? 22.560 23.180 10.249 1.00 9.33 98 LYS A O 1
ATOM 785 N N . ASN A 1 99 ? 23.135 23.679 12.353 1.00 8.70 99 ASN A N 1
ATOM 786 C CA . ASN A 1 99 ? 21.868 23.173 12.891 1.00 8.57 99 ASN A CA 1
ATOM 787 C C . ASN A 1 99 ? 20.789 24.237 13.054 1.00 8.55 99 ASN A C 1
ATOM 788 O O . ASN A 1 99 ? 19.718 23.977 13.615 1.00 9.81 99 ASN A O 1
ATOM 793 N N . ASP A 1 100 ? 21.067 25.433 12.546 1.00 8.94 100 ASP A N 1
ATOM 794 C CA . ASP A 1 100 ? 20.143 26.549 12.704 1.00 7.50 100 ASP A CA 1
ATOM 795 C C . ASP A 1 100 ? 19.284 26.669 11.456 1.00 8.56 100 ASP A C 1
ATOM 796 O O . ASP A 1 100 ? 19.388 27.611 10.664 1.00 10.88 100 ASP A O 1
ATOM 801 N N . ALA A 1 101 ? 18.446 25.653 11.311 1.00 9.33 101 ALA A N 1
ATOM 802 C CA . ALA A 1 101 ? 17.675 25.403 10.114 1.00 9.24 101 ALA A CA 1
ATOM 803 C C . ALA A 1 101 ? 16.273 24.938 10.518 1.00 10.31 101 ALA A C 1
ATOM 804 O O . ALA A 1 101 ? 16.091 24.420 11.619 1.00 10.27 101 ALA A O 1
ATOM 806 N N . PRO A 1 102 ? 15.279 25.116 9.628 1.00 9.34 102 PRO A N 1
ATOM 807 C CA . PRO A 1 102 ? 15.362 25.735 8.300 1.00 9.76 102 PRO A CA 1
ATOM 808 C C . PRO A 1 102 ? 15.775 27.209 8.327 1.00 9.69 102 PRO A C 1
ATOM 809 O O . PRO A 1 102 ? 15.366 27.966 9.223 1.00 9.19 102 PRO A O 1
ATOM 813 N N . LEU A 1 103 ? 16.578 27.614 7.344 1.00 9.54 103 LEU A N 1
ATOM 814 C CA . LEU A 1 103 ? 16.992 29.010 7.264 1.00 10.26 103 LEU A CA 1
ATOM 815 C C . LEU A 1 103 ? 15.799 29.963 7.274 1.00 9.81 103 LEU A C 1
ATOM 816 O O . LEU A 1 103 ? 15.840 30.999 7.941 1.00 10.21 103 LEU A O 1
ATOM 821 N N . LYS A 1 104 ? 14.740 29.609 6.550 1.00 10.25 104 LYS A N 1
ATOM 822 C CA . LYS A 1 104 ? 13.560 30.485 6.475 1.00 12.48 104 LYS A CA 1
ATOM 823 C C . LYS A 1 104 ? 12.948 30.729 7.858 1.00 11.50 104 LYS A C 1
ATOM 824 O O . LYS A 1 104 ? 12.488 31.831 8.149 1.00 12.80 104 LYS A O 1
ATOM 830 N N . ILE A 1 105 ? 12.965 29.703 8.712 1.00 11.05 105 ILE A N 1
ATOM 831 C CA . ILE A 1 105 ? 12.453 29.823 10.077 1.00 10.24 105 ILE A CA 1
ATOM 832 C C . ILE A 1 105 ? 13.420 30.634 10.955 1.00 9.63 105 ILE A C 1
ATOM 833 O O . ILE A 1 105 ? 13.002 31.481 11.750 1.00 10.81 105 ILE A O 1
ATOM 838 N N . PHE A 1 106 ? 14.716 30.387 10.796 1.00 9.89 106 PHE A N 1
ATOM 839 C CA . PHE A 1 106 ? 15.715 31.145 11.521 1.00 10.19 106 PHE A CA 1
ATOM 840 C C . PHE A 1 106 ? 15.604 32.644 11.205 1.00 9.33 106 PHE A C 1
ATOM 841 O O . PHE A 1 106 ? 15.629 33.480 12.107 1.00 10.99 106 PHE A O 1
ATOM 849 N N . LEU A 1 107 ? 15.473 32.976 9.925 1.00 10.30 107 LEU A N 1
ATOM 850 C CA . LEU A 1 107 ? 15.388 34.383 9.533 1.00 10.43 107 LEU A CA 1
ATOM 851 C C . LEU A 1 107 ? 14.066 35.029 9.947 1.00 10.46 107 LEU A C 1
ATOM 852 O O . LEU A 1 107 ? 14.033 36.214 10.268 1.00 10.83 107 LEU A O 1
ATOM 857 N N . ARG A 1 108 ? 12.991 34.245 9.977 1.00 9.62 108 ARG A N 1
ATOM 858 C CA . ARG A 1 108 ? 11.735 34.759 10.508 1.00 9.89 108 ARG A CA 1
ATOM 859 C C . ARG A 1 108 ? 11.877 35.123 11.988 1.00 9.99 108 ARG A C 1
ATOM 860 O O . ARG A 1 108 ? 11.392 36.168 12.420 1.00 10.20 108 ARG A O 1
ATOM 868 N N . ALA A 1 109 ? 12.556 34.272 12.756 1.00 10.56 109 ALA A N 1
ATOM 869 C CA . ALA A 1 109 ? 12.822 34.569 14.161 1.00 10.87 109 ALA A CA 1
ATOM 870 C C . ALA A 1 109 ? 13.668 35.835 14.308 1.00 11.51 109 ALA A C 1
ATOM 871 O O . ALA A 1 109 ? 13.384 36.676 15.164 1.00 13.75 109 ALA A O 1
ATOM 873 N N . ALA A 1 110 ? 14.680 35.978 13.454 1.00 11.59 110 ALA A N 1
ATOM 874 C CA . ALA A 1 110 ? 15.521 37.177 13.445 1.00 13.01 110 ALA A CA 1
ATOM 875 C C . ALA A 1 110 ? 14.683 38.421 13.166 1.00 13.47 110 ALA A C 1
ATOM 876 O O . ALA A 1 110 ? 14.793 39.432 13.872 1.00 15.24 110 ALA A O 1
ATOM 878 N N . TYR A 1 111 ? 13.824 38.332 12.152 1.00 14.08 111 TYR A N 1
ATOM 879 C CA . TYR A 1 111 ? 12.932 39.434 11.803 1.00 13.14 111 TYR A CA 1
ATOM 880 C C . TYR A 1 111 ? 12.061 39.844 12.995 1.00 13.67 111 TYR A C 1
ATOM 881 O O . TYR A 1 111 ? 11.939 41.029 13.319 1.00 14.46 111 TYR A O 1
ATOM 890 N N . GLU A 1 112 ? 11.457 38.854 13.646 1.00 12.41 112 GLU A N 1
ATOM 891 C CA . GLU A 1 112 ? 10.537 39.095 14.767 1.00 14.08 112 GLU A CA 1
ATOM 892 C C . GLU A 1 112 ? 11.215 39.753 15.962 1.00 15.58 112 GLU A C 1
ATOM 893 O O . GLU A 1 112 ? 10.568 40.462 16.748 1.00 18.43 112 GLU A O 1
ATOM 899 N N . ALA A 1 113 ? 12.517 39.531 16.074 1.00 15.83 113 ALA A N 1
ATOM 900 C CA . ALA A 1 113 ? 13.298 40.054 17.189 1.00 16.05 113 ALA A CA 1
ATOM 901 C C . ALA A 1 113 ? 13.664 41.530 17.031 1.00 16.41 113 ALA A C 1
ATOM 902 O O . ALA A 1 113 ? 14.169 42.146 17.974 1.00 16.53 113 ALA A O 1
ATOM 904 N N . GLU A 1 114 ? 13.413 42.094 15.849 1.00 15.46 114 GLU A N 1
ATOM 905 C CA . GLU A 1 114 ? 13.914 43.431 15.511 1.00 16.13 114 GLU A CA 1
ATOM 906 C C . GLU A 1 114 ? 13.361 44.593 16.347 1.00 17.29 114 GLU A C 1
ATOM 907 O O . GLU A 1 114 ? 14.106 45.517 16.669 1.00 19.08 114 GLU A O 1
ATOM 913 N N . THR A 1 115 ? 12.073 44.569 16.686 1.00 18.25 115 THR A N 1
ATOM 914 C CA . THR A 1 115 ? 11.501 45.706 17.418 1.00 19.08 115 THR A CA 1
ATOM 915 C C . THR A 1 115 ? 11.916 45.714 18.888 1.00 18.26 115 THR A C 1
ATOM 916 O O . THR A 1 115 ? 12.306 46.757 19.422 1.00 18.35 115 THR A O 1
ATOM 920 N N . ALA A 1 116 ? 11.861 44.550 19.531 1.00 16.67 116 ALA A N 1
ATOM 921 C CA . ALA A 1 116 ? 12.212 44.468 20.941 1.00 15.11 116 ALA A CA 1
ATOM 922 C C . ALA A 1 116 ? 13.714 44.489 21.154 1.00 14.01 116 ALA A C 1
ATOM 923 O O . ALA A 1 116 ? 14.188 45.016 22.173 1.00 14.28 116 ALA A O 1
ATOM 925 N N . TYR A 1 117 ? 14.465 43.931 20.200 1.00 12.75 117 TYR A N 1
ATOM 926 C CA . TYR A 1 117 ? 15.917 43.805 20.367 1.00 12.31 117 TYR A CA 1
ATOM 927 C C . TYR A 1 117 ? 16.683 44.406 19.186 1.00 11.41 117 TYR A C 1
ATOM 928 O O . TYR A 1 117 ? 17.353 43.683 18.440 1.00 12.76 117 TYR A O 1
ATOM 937 N N . PRO A 1 118 ? 16.603 45.744 19.021 1.00 11.60 118 PRO A N 1
ATOM 938 C CA . PRO A 1 118 ? 17.290 46.389 17.901 1.00 11.99 118 PRO A CA 1
ATOM 939 C C . PRO A 1 118 ? 18.813 46.316 18.004 1.00 12.05 118 PRO A C 1
ATOM 940 O O . PRO A 1 118 ? 19.507 46.689 17.049 1.00 13.46 118 PRO A O 1
ATOM 944 N N . ASN A 1 119 ? 19.314 45.833 19.145 1.00 10.93 119 ASN A N 1
ATOM 945 C CA . ASN A 1 119 ? 20.751 45.621 19.351 1.00 10.21 119 ASN A CA 1
ATOM 946 C C . ASN A 1 119 ? 21.280 44.414 18.587 1.00 9.74 119 ASN A C 1
ATOM 947 O O . ASN A 1 119 ? 22.489 44.289 18.387 1.00 11.40 119 ASN A O 1
ATOM 952 N N . ILE A 1 120 ? 20.374 43.538 18.152 1.00 9.58 120 ILE A N 1
ATOM 953 C CA . ILE A 1 120 ? 20.768 42.308 17.450 1.00 10.37 120 ILE A CA 1
ATOM 954 C C . ILE A 1 120 ? 20.699 42.471 15.935 1.00 10.62 120 ILE A C 1
ATOM 955 O O . ILE A 1 120 ? 19.706 42.970 15.395 1.00 11.98 120 ILE A O 1
ATOM 960 N N . ARG A 1 121 ? 21.754 42.026 15.256 1.00 10.93 121 ARG A N 1
ATOM 961 C CA . ARG A 1 121 ? 21.750 41.902 13.809 1.00 11.23 121 ARG A CA 1
ATOM 962 C C . ARG A 1 121 ? 22.243 40.518 13.427 1.00 10.72 121 ARG A C 1
ATOM 963 O O . ARG A 1 121 ? 23.343 40.131 13.799 1.00 10.79 121 ARG A O 1
ATOM 971 N N . VAL A 1 122 ? 21.419 39.775 12.696 1.00 9.86 122 VAL A N 1
ATOM 972 C CA . VAL A 1 122 ? 21.845 38.499 12.135 1.00 10.70 122 VAL A CA 1
ATOM 973 C C . VAL A 1 122 ? 22.582 38.767 10.827 1.00 10.58 122 VAL A C 1
ATOM 974 O O . VAL A 1 122 ? 22.081 39.495 9.961 1.00 12.29 122 VAL A O 1
ATOM 978 N N . LEU A 1 123 ? 23.780 38.195 10.702 1.00 10.05 123 LEU A N 1
ATOM 979 C CA . LEU A 1 123 ? 24.575 38.319 9.485 1.00 10.52 123 LEU A CA 1
ATOM 980 C C . LEU A 1 123 ? 24.727 36.957 8.852 1.00 10.50 123 LEU A C 1
ATOM 981 O O . LEU A 1 123 ? 25.377 36.068 9.401 1.00 9.86 123 LEU A O 1
ATOM 986 N N . HIS A 1 124 ? 24.088 36.788 7.707 1.00 9.81 124 HIS A N 1
ATOM 987 C CA . HIS A 1 124 ? 24.222 35.559 6.953 1.00 9.18 124 HIS A CA 1
ATOM 988 C C . HIS A 1 124 ? 24.082 35.873 5.475 1.00 9.18 124 HIS A C 1
ATOM 989 O O . HIS A 1 124 ? 23.015 36.301 5.022 1.00 9.93 124 HIS A O 1
ATOM 996 N N . GLU A 1 125 ? 25.173 35.669 4.736 1.00 8.25 125 GLU A N 1
ATOM 997 C CA . GLU A 1 125 ? 25.260 36.088 3.328 1.00 9.39 125 GLU A CA 1
ATOM 998 C C . GLU A 1 125 ? 25.038 37.599 3.211 1.00 10.45 125 GLU A C 1
ATOM 999 O O . GLU A 1 125 ? 24.408 38.090 2.269 1.00 12.23 125 GLU A O 1
ATOM 1005 N N . GLY A 1 126 ? 25.570 38.332 4.182 1.00 10.42 126 GLY A N 1
ATOM 1006 C CA . GLY A 1 126 ? 25.331 39.758 4.274 1.00 11.47 126 GLY A CA 1
ATOM 1007 C C . GLY A 1 126 ? 26.333 40.444 5.168 1.00 11.87 126 GLY A C 1
ATOM 1008 O O . GLY A 1 126 ? 27.288 39.824 5.672 1.00 11.46 126 GLY A O 1
ATOM 1009 N N . PHE A 1 127 ? 26.099 41.734 5.376 1.00 12.82 127 PHE A N 1
ATOM 1010 C CA . PHE A 1 127 ? 27.112 42.588 5.954 1.00 13.89 127 PHE A CA 1
ATOM 1011 C C . PHE A 1 127 ? 26.466 43.724 6.710 1.00 14.49 127 PHE A C 1
ATOM 1012 O O . PHE A 1 127 ? 25.301 44.054 6.482 1.00 15.88 127 PHE A O 1
ATOM 1020 N N . ALA A 1 128 ? 27.249 44.333 7.592 1.00 13.41 128 ALA A N 1
ATOM 1021 C CA . ALA A 1 128 ? 26.826 45.531 8.288 1.00 13.17 128 ALA A CA 1
ATOM 1022 C C . ALA A 1 128 ? 28.047 46.383 8.579 1.00 13.99 128 ALA A C 1
ATOM 1023 O O . ALA A 1 128 ? 29.125 45.862 8.886 1.00 14.83 128 ALA A O 1
ATOM 1025 N N . GLY A 1 129 ? 27.880 47.696 8.474 1.00 15.08 129 GLY A N 1
ATOM 1026 C CA . GLY A 1 129 ? 28.930 48.615 8.907 1.00 16.11 129 GLY A CA 1
ATOM 1027 C C . GLY A 1 129 ? 28.910 48.734 10.420 1.00 17.97 129 GLY A C 1
ATOM 1028 O O . GLY A 1 129 ? 27.854 48.599 11.042 1.00 19.82 129 GLY A O 1
ATOM 1029 N N . TRP A 1 130 ? 30.074 48.973 11.019 1.00 19.31 130 TRP A N 1
ATOM 1030 C CA . TRP A 1 130 ? 30.157 49.171 12.468 1.00 21.45 130 TRP A CA 1
ATOM 1031 C C . TRP A 1 130 ? 31.057 50.356 12.795 1.00 22.42 130 TRP A C 1
ATOM 1032 O O . TRP A 1 130 ? 32.206 50.410 12.350 1.00 20.39 130 TRP A O 1
ATOM 1043 N N . ARG A 1 131 ? 30.494 51.301 13.553 1.00 23.86 131 ARG A N 1
ATOM 1044 C CA . ARG A 1 131 ? 31.166 52.543 13.988 1.00 27.21 131 ARG A CA 1
ATOM 1045 C C . ARG A 1 131 ? 31.862 53.318 12.858 1.00 27.84 131 ARG A C 1
ATOM 1046 O O . ARG A 1 131 ? 32.813 54.067 13.104 1.00 29.98 131 ARG A O 1
ATOM 1054 N N . GLY A 1 132 ? 31.389 53.137 11.627 1.00 27.55 132 GLY A N 1
ATOM 1055 C CA . GLY A 1 132 ? 31.948 53.832 10.469 1.00 27.50 132 GLY A CA 1
ATOM 1056 C C . GLY A 1 132 ? 33.357 53.428 10.068 1.00 27.52 132 GLY A C 1
ATOM 1057 O O . GLY A 1 132 ? 33.929 54.003 9.137 1.00 28.48 132 GLY A O 1
ATOM 1058 N N . GLU A 1 133 ? 33.918 52.435 10.759 1.00 26.34 133 GLU A N 1
ATOM 1059 C CA . GLU A 1 133 ? 35.306 52.017 10.529 1.00 26.85 133 GLU A CA 1
ATOM 1060 C C . GLU A 1 133 ? 35.447 50.571 10.047 1.00 22.38 133 GLU A C 1
ATOM 1061 O O . GLU A 1 133 ? 36.444 50.223 9.409 1.00 21.38 133 GLU A O 1
ATOM 1067 N N . PHE A 1 134 ? 34.458 49.736 10.353 1.00 19.69 134 PHE A N 1
ATOM 1068 C CA . PHE A 1 134 ? 34.525 48.323 9.985 1.00 17.18 134 PHE A CA 1
ATOM 1069 C C . PHE A 1 134 ? 33.367 47.946 9.088 1.00 15.60 134 PHE A C 1
ATOM 1070 O O . PHE A 1 134 ? 32.296 48.552 9.164 1.00 15.25 134 PHE A O 1
ATOM 1078 N N . GLU A 1 135 ? 33.597 46.950 8.237 1.00 14.85 135 GLU A N 1
ATOM 1079 C CA . GLU A 1 135 ? 32.514 46.196 7.620 1.00 15.62 135 GLU A CA 1
ATOM 1080 C C . GLU A 1 135 ? 32.550 44.806 8.235 1.00 13.66 135 GLU A C 1
ATOM 1081 O O . GLU A 1 135 ? 33.600 44.155 8.259 1.00 14.40 135 GLU A O 1
ATOM 1087 N N . VAL A 1 136 ? 31.405 44.360 8.741 1.00 10.83 136 VAL A N 1
ATOM 1088 C CA . VAL A 1 136 ? 31.303 43.032 9.336 1.00 10.88 136 VAL A CA 1
ATOM 1089 C C . VAL A 1 136 ? 30.512 42.148 8.388 1.00 11.07 136 VAL A C 1
ATOM 1090 O O . VAL A 1 136 ? 29.383 42.475 8.034 1.00 12.02 136 VAL A O 1
ATOM 1094 N N . ILE A 1 137 ? 31.129 41.049 7.962 1.00 10.90 137 ILE A N 1
ATOM 1095 C CA . ILE A 1 137 ? 30.511 40.129 7.007 1.00 11.87 137 ILE A CA 1
ATOM 1096 C C . ILE A 1 137 ? 30.245 38.815 7.720 1.00 10.10 137 ILE A C 1
ATOM 1097 O O . ILE A 1 137 ? 31.109 38.317 8.442 1.00 11.44 137 ILE A O 1
ATOM 1102 N N . GLY A 1 138 ? 29.054 38.257 7.524 1.00 9.17 138 GLY A N 1
ATOM 1103 C CA . GLY A 1 138 ? 28.723 36.954 8.095 1.00 8.57 138 GLY A CA 1
ATOM 1104 C C . GLY A 1 138 ? 28.284 35.960 7.042 1.00 8.67 138 GLY A C 1
ATOM 1105 O O . GLY A 1 138 ? 27.556 36.305 6.114 1.00 8.94 138 GLY A O 1
ATOM 1106 N N . PHE A 1 139 ? 28.731 34.717 7.179 1.00 7.86 139 PHE A N 1
ATOM 1107 C CA . PHE A 1 139 ? 28.256 33.649 6.305 1.00 8.14 139 PHE A CA 1
ATOM 1108 C C . PHE A 1 139 ? 28.257 32.369 7.135 1.00 8.28 139 PHE A C 1
ATOM 1109 O O . PHE A 1 139 ? 29.314 31.799 7.437 1.00 8.58 139 PHE A O 1
ATOM 1117 N N . GLY A 1 140 ? 27.061 31.959 7.545 1.00 7.45 140 GLY A N 1
ATOM 1118 C CA . GLY A 1 140 ? 26.896 30.808 8.424 1.00 8.02 140 GLY A CA 1
ATOM 1119 C C . GLY A 1 140 ? 26.777 29.469 7.721 1.00 7.60 140 GLY A C 1
ATOM 1120 O O . GLY A 1 140 ? 26.982 29.352 6.505 1.00 8.15 140 GLY A O 1
ATOM 1121 N N . GLY A 1 141 ? 26.459 28.448 8.503 1.00 7.25 141 GLY A N 1
ATOM 1122 C CA . GLY A 1 141 ? 26.320 27.101 7.974 1.00 7.63 141 GLY A CA 1
ATOM 1123 C C . GLY A 1 141 ? 27.643 26.395 7.770 1.00 7.39 141 GLY A C 1
ATOM 1124 O O . GLY A 1 141 ? 28.712 27.004 7.861 1.00 7.88 141 GLY A O 1
ATOM 1125 N N . LEU A 1 142 ? 27.563 25.100 7.488 1.00 7.24 142 LEU A N 1
ATOM 1126 C CA . LEU A 1 142 ? 28.748 24.299 7.189 1.00 7.13 142 LEU A CA 1
ATOM 1127 C C . LEU A 1 142 ? 29.140 24.538 5.742 1.00 8.86 142 LEU A C 1
ATOM 1128 O O . LEU A 1 142 ? 28.363 24.261 4.831 1.00 8.63 142 LEU A O 1
ATOM 1133 N N . LEU A 1 143 ? 30.343 25.064 5.537 1.00 8.69 143 LEU A N 1
ATOM 1134 C CA . LEU A 1 143 ? 30.838 25.316 4.180 1.00 8.42 143 LEU A CA 1
ATOM 1135 C C . LEU A 1 143 ? 31.593 24.074 3.734 1.00 9.40 143 LEU A C 1
ATOM 1136 O O . LEU A 1 143 ? 32.418 23.521 4.477 1.00 10.98 143 LEU A O 1
ATOM 1141 N N . THR A 1 144 ? 31.243 23.618 2.538 1.00 9.82 144 THR A N 1
ATOM 1142 C CA . THR A 1 144 ? 31.671 22.330 2.011 1.00 10.45 144 THR A CA 1
ATOM 1143 C C . THR A 1 144 ? 32.054 22.495 0.556 1.00 11.05 144 THR A C 1
ATOM 1144 O O . THR A 1 144 ? 31.831 23.547 -0.047 1.00 10.30 144 THR A O 1
ATOM 1148 N N . GLU A 1 145 ? 32.596 21.434 -0.029 1.00 12.04 145 GLU A N 1
ATOM 1149 C CA . GLU A 1 145 ? 32.939 21.480 -1.439 1.00 12.97 145 GLU A CA 1
ATOM 1150 C C . GLU A 1 145 ? 31.712 21.395 -2.330 1.00 13.94 145 GLU A C 1
ATOM 1151 O O . GLU A 1 145 ? 31.623 22.140 -3.304 1.00 15.99 145 GLU A O 1
ATOM 1157 N N . HIS A 1 146 ? 30.768 20.516 -1.989 1.00 13.68 146 HIS A N 1
ATOM 1158 C CA . HIS A 1 146 ? 29.697 20.187 -2.939 1.00 16.78 146 HIS A CA 1
ATOM 1159 C C . HIS A 1 146 ? 28.279 20.028 -2.359 1.00 16.69 146 HIS A C 1
ATOM 1160 O O . HIS A 1 146 ? 27.351 19.704 -3.103 1.00 17.64 146 HIS A O 1
ATOM 1167 N N . GLU A 1 147 ? 28.106 20.257 -1.054 1.00 14.83 147 GLU A N 1
ATOM 1168 C CA . GLU A 1 147 ? 26.790 20.114 -0.415 1.00 15.52 147 GLU A CA 1
ATOM 1169 C C . GLU A 1 147 ? 26.038 21.438 -0.314 1.00 12.74 147 GLU A C 1
ATOM 1170 O O . GLU A 1 147 ? 26.631 22.467 -0.010 1.00 12.99 147 GLU A O 1
ATOM 1176 N N . PHE A 1 148 ? 24.729 21.398 -0.553 1.00 11.80 148 PHE A N 1
ATOM 1177 C CA . PHE A 1 148 ? 23.894 22.602 -0.536 1.00 10.92 148 PHE A CA 1
ATOM 1178 C C . PHE A 1 148 ? 22.533 22.226 0.048 1.00 10.50 148 PHE A C 1
ATOM 1179 O O . PHE A 1 148 ? 21.751 21.502 -0.588 1.00 12.94 148 PHE A O 1
ATOM 1187 N N . GLU A 1 149 ? 22.273 22.691 1.270 1.00 9.13 149 GLU A N 1
ATOM 1188 C CA . GLU A 1 149 ? 21.020 22.419 1.972 1.00 8.41 149 GLU A CA 1
ATOM 1189 C C . GLU A 1 149 ? 20.690 23.578 2.910 1.00 9.44 149 GLU A C 1
ATOM 1190 O O . GLU A 1 149 ? 21.588 24.138 3.549 1.00 9.32 149 GLU A O 1
ATOM 1196 N N . GLU A 1 150 ? 19.406 23.928 3.011 1.00 9.48 150 GLU A N 1
ATOM 1197 C CA . GLU A 1 150 ? 19.003 24.997 3.917 1.00 9.51 150 GLU A CA 1
ATOM 1198 C C . GLU A 1 150 ? 17.807 24.665 4.793 1.00 9.57 150 GLU A C 1
ATOM 1199 O O . GLU A 1 150 ? 17.422 25.479 5.619 1.00 10.71 150 GLU A O 1
ATOM 1205 N N . ASP A 1 151 ? 17.213 23.484 4.608 1.00 9.42 151 ASP A N 1
ATOM 1206 C CA . ASP A 1 151 ? 16.007 23.134 5.358 1.00 10.16 151 ASP A CA 1
ATOM 1207 C C . ASP A 1 151 ? 16.259 22.238 6.577 1.00 9.70 151 ASP A C 1
ATOM 1208 O O . ASP A 1 151 ? 15.831 22.564 7.674 1.00 10.92 151 ASP A O 1
ATOM 1213 N N . PHE A 1 152 ? 16.923 21.104 6.380 1.00 9.53 152 PHE A N 1
ATOM 1214 C CA . PHE A 1 152 ? 17.187 20.187 7.492 1.00 9.60 152 PHE A CA 1
ATOM 1215 C C . PHE A 1 152 ? 18.419 20.614 8.262 1.00 9.99 152 PHE A C 1
ATOM 1216 O O . PHE A 1 152 ? 18.523 20.371 9.463 1.00 11.16 152 PHE A O 1
ATOM 1224 N N . VAL A 1 153 ? 19.347 21.237 7.536 1.00 9.87 153 VAL A N 1
ATOM 1225 C CA . VAL A 1 153 ? 20.616 21.739 8.063 1.00 9.97 153 VAL A CA 1
ATOM 1226 C C . VAL A 1 153 ? 21.013 22.900 7.160 1.00 9.00 153 VAL A C 1
ATOM 1227 O O . VAL A 1 153 ? 20.411 23.085 6.097 1.00 9.73 153 VAL A O 1
ATOM 1231 N N . LEU A 1 154 ? 22.022 23.671 7.565 1.00 7.90 154 LEU A N 1
ATOM 1232 C CA . LEU A 1 154 ? 22.605 24.687 6.690 1.00 8.02 154 LEU A CA 1
ATOM 1233 C C . LEU A 1 154 ? 23.967 24.212 6.202 1.00 8.16 154 LEU A C 1
ATOM 1234 O O . LEU A 1 154 ? 24.923 24.140 6.976 1.00 9.29 154 LEU A O 1
ATOM 1239 N N . LYS A 1 155 ? 24.036 23.877 4.919 1.00 8.30 155 LYS A N 1
ATOM 1240 C CA . LYS A 1 155 ? 25.290 23.490 4.264 1.00 8.85 155 LYS A CA 1
ATOM 1241 C C . LYS A 1 155 ? 25.389 24.226 2.932 1.00 9.01 155 LYS A C 1
ATOM 1242 O O . LYS A 1 155 ? 24.401 24.340 2.204 1.00 9.05 155 LYS A O 1
ATOM 1248 N N . TYR A 1 156 ? 26.574 24.742 2.620 1.00 8.05 156 TYR A N 1
ATOM 1249 C CA . TYR A 1 156 ? 26.778 25.490 1.382 1.00 8.56 156 TYR A CA 1
ATOM 1250 C C . TYR A 1 156 ? 27.999 24.973 0.642 1.00 8.85 156 TYR A C 1
ATOM 1251 O O . TYR A 1 156 ? 28.980 24.576 1.271 1.00 10.77 156 TYR A O 1
ATOM 1260 N N . PRO A 1 157 ? 27.936 24.964 -0.699 1.00 9.29 157 PRO A N 1
ATOM 1261 C CA . PRO A 1 157 ? 29.055 24.515 -1.530 1.00 9.34 157 PRO A CA 1
ATOM 1262 C C . PRO A 1 157 ? 29.961 25.668 -1.931 1.00 9.27 157 PRO A C 1
ATOM 1263 O O . PRO A 1 157 ? 29.502 26.812 -2.014 1.00 9.67 157 PRO A O 1
ATOM 1267 N N . ARG A 1 158 ? 31.228 25.352 -2.206 1.00 10.06 158 ARG A N 1
ATOM 1268 C CA . ARG A 1 158 ? 32.239 26.352 -2.550 1.00 10.31 158 ARG A CA 1
ATOM 1269 C C . ARG A 1 158 ? 31.767 27.333 -3.623 1.00 9.77 158 ARG A C 1
ATOM 1270 O O . ARG A 1 158 ? 31.894 28.546 -3.457 1.00 10.57 158 ARG A O 1
ATOM 1278 N N . TRP A 1 159 ? 31.214 26.811 -4.718 1.00 9.96 159 TRP A N 1
ATOM 1279 C CA . TRP A 1 159 ? 30.805 27.681 -5.822 1.00 9.58 159 TRP A CA 1
ATOM 1280 C C . TRP A 1 159 ? 29.825 28.766 -5.371 1.00 9.89 159 TRP A C 1
ATOM 1281 O O . TRP A 1 159 ? 29.908 29.902 -5.814 1.00 10.26 159 TRP A O 1
ATOM 1292 N N . TYR A 1 160 ? 28.891 28.395 -4.499 1.00 9.12 160 TYR A N 1
ATOM 1293 C CA . TYR A 1 160 ? 27.862 29.324 -4.049 1.00 9.61 160 TYR A CA 1
ATOM 1294 C C . TYR A 1 160 ? 28.423 30.363 -3.079 1.00 9.51 160 TYR A C 1
ATOM 1295 O O . TYR A 1 160 ? 28.085 31.543 -3.154 1.00 10.27 160 TYR A O 1
ATOM 1304 N N . VAL A 1 161 ? 29.286 29.915 -2.170 1.00 10.09 161 VAL A N 1
ATOM 1305 C CA . VAL A 1 161 ? 29.944 30.820 -1.239 1.00 10.81 161 VAL A CA 1
ATOM 1306 C C . VAL A 1 161 ? 30.723 31.889 -2.016 1.00 11.66 161 VAL A C 1
ATOM 1307 O O . VAL A 1 161 ? 30.574 33.089 -1.762 1.00 12.16 161 VAL A O 1
ATOM 1311 N N . GLU A 1 162 ? 31.508 31.448 -2.998 1.00 12.68 162 GLU A N 1
ATOM 1312 C CA . GLU A 1 162 ? 32.294 32.367 -3.815 1.00 16.04 162 GLU A CA 1
ATOM 1313 C C . GLU A 1 162 ? 31.392 33.304 -4.623 1.00 14.19 162 GLU A C 1
ATOM 1314 O O . GLU A 1 162 ? 31.659 34.505 -4.724 1.00 15.70 162 GLU A O 1
ATOM 1320 N N . TYR A 1 163 ? 30.304 32.757 -5.157 1.00 13.25 163 TYR A N 1
ATOM 1321 C CA . TYR A 1 163 ? 29.357 33.527 -5.949 1.00 13.54 163 TYR A CA 1
ATOM 1322 C C . TYR A 1 163 ? 28.700 34.644 -5.133 1.00 13.11 163 TYR A C 1
ATOM 1323 O O . TYR A 1 163 ? 28.608 35.793 -5.578 1.00 14.55 163 TYR A O 1
ATOM 1332 N N . ILE A 1 164 ? 28.237 34.304 -3.934 1.00 12.70 164 ILE A N 1
ATOM 1333 C CA . ILE A 1 164 ? 27.571 35.281 -3.084 1.00 12.55 164 ILE A CA 1
ATOM 1334 C C . ILE A 1 164 ? 28.543 36.356 -2.603 1.00 13.39 164 ILE A C 1
ATOM 1335 O O . ILE A 1 164 ? 28.210 37.543 -2.603 1.00 13.95 164 ILE A O 1
ATOM 1340 N N . LEU A 1 165 ? 29.752 35.945 -2.228 1.00 13.37 165 LEU A N 1
ATOM 1341 C CA . LEU A 1 165 ? 30.700 36.863 -1.595 1.00 15.55 165 LEU A CA 1
ATOM 1342 C C . LEU A 1 165 ? 31.343 37.864 -2.552 1.00 16.82 165 LEU A C 1
ATOM 1343 O O . LEU A 1 165 ? 32.141 38.711 -2.132 1.00 18.12 165 LEU A O 1
ATOM 1348 N N . LYS A 1 166 ? 30.961 37.800 -3.825 1.00 18.74 166 LYS A N 1
ATOM 1349 C CA . LYS A 1 166 ? 31.357 38.829 -4.783 1.00 21.03 166 LYS A CA 1
ATOM 1350 C C . LYS A 1 166 ? 30.906 40.227 -4.344 1.00 20.85 166 LYS A C 1
ATOM 1351 O O . LYS A 1 166 ? 31.447 41.232 -4.819 1.00 22.82 166 LYS A O 1
ATOM 1357 N N . PHE A 1 167 ? 29.936 40.296 -3.426 1.00 20.08 167 PHE A N 1
ATOM 1358 C CA . PHE A 1 167 ? 29.433 41.594 -2.952 1.00 20.24 167 PHE A CA 1
ATOM 1359 C C . PHE A 1 167 ? 30.466 42.394 -2.157 1.00 21.12 167 PHE A C 1
ATOM 1360 O O . PHE A 1 167 ? 30.396 43.618 -2.091 1.00 21.17 167 PHE A O 1
ATOM 1368 N N . VAL A 1 168 ? 31.427 41.696 -1.562 1.00 21.33 168 VAL A N 1
ATOM 1369 C CA . VAL A 1 168 ? 32.405 42.351 -0.692 1.00 24.13 168 VAL A CA 1
ATOM 1370 C C . VAL A 1 168 ? 33.165 43.459 -1.435 1.00 26.08 168 VAL A C 1
ATOM 1371 O O . VAL A 1 168 ? 33.393 44.538 -0.881 1.00 26.87 168 VAL A O 1
ATOM 1375 N N . ASN A 1 169 ? 33.517 43.197 -2.695 1.00 28.39 169 ASN A N 1
ATOM 1376 C CA . ASN A 1 169 ? 34.202 44.171 -3.560 1.00 31.25 169 ASN A CA 1
ATOM 1377 C C . ASN A 1 169 ? 33.364 45.387 -3.967 1.00 31.52 169 ASN A C 1
ATOM 1378 O O . ASN A 1 169 ? 33.880 46.320 -4.591 1.00 32.51 169 ASN A O 1
ATOM 1383 N N . GLU A 1 170 ? 32.078 45.365 -3.634 1.00 31.08 170 GLU A N 1
ATOM 1384 C CA . GLU A 1 170 ? 31.170 46.461 -3.960 1.00 31.70 170 GLU A CA 1
ATOM 1385 C C . GLU A 1 170 ? 30.962 47.372 -2.750 1.00 31.46 170 GLU A C 1
ATOM 1386 O O . GLU A 1 170 ? 30.327 48.424 -2.859 1.00 32.17 170 GLU A O 1
ATOM 1392 N N . LEU A 1 171 ? 31.497 46.960 -1.602 1.00 31.05 171 LEU A N 1
ATOM 1393 C CA . LEU A 1 171 ? 31.273 47.660 -0.336 1.00 31.13 171 LEU A CA 1
ATOM 1394 C C . LEU A 1 171 ? 32.209 48.844 -0.119 1.00 32.00 171 LEU A C 1
ATOM 1395 O O . LEU A 1 171 ? 33.269 48.942 -0.746 1.00 31.34 171 LEU A O 1
ATOM 1400 N N . LYS A 1 172 ? 31.798 49.735 0.784 1.00 33.31 172 LYS A N 1
ATOM 1401 C CA . LYS A 1 172 ? 32.647 50.819 1.274 1.00 34.80 172 LYS A CA 1
ATOM 1402 C C . LYS A 1 172 ? 33.973 50.244 1.783 1.00 34.32 172 LYS A C 1
ATOM 1403 O O . LYS A 1 172 ? 33.972 49.284 2.557 1.00 34.90 172 LYS A O 1
ATOM 1409 N N . PRO A 1 173 ? 35.107 50.817 1.334 1.00 34.05 173 PRO A N 1
ATOM 1410 C CA . PRO A 1 173 ? 36.425 50.346 1.772 1.00 33.25 173 PRO A CA 1
ATOM 1411 C C . PRO A 1 173 ? 36.671 50.607 3.262 1.00 31.48 173 PRO A C 1
ATOM 1412 O O . PRO A 1 173 ? 36.829 51.754 3.684 1.00 32.36 173 PRO A O 1
ATOM 1416 N N . ARG A 1 174 ? 36.679 49.536 4.050 1.00 29.30 174 ARG A N 1
ATOM 1417 C CA . ARG A 1 174 ? 36.841 49.623 5.499 1.00 26.25 174 ARG A CA 1
ATOM 1418 C C . ARG A 1 174 ? 37.610 48.409 6.009 1.00 22.81 174 ARG A C 1
ATOM 1419 O O . ARG A 1 174 ? 37.922 47.500 5.241 1.00 22.21 174 ARG A O 1
ATOM 1427 N N . ARG A 1 175 ? 37.918 48.400 7.302 1.00 19.44 175 ARG A N 1
ATOM 1428 C CA . ARG A 1 175 ? 38.555 47.250 7.926 1.00 17.64 175 ARG A CA 1
ATOM 1429 C C . ARG A 1 175 ? 37.534 46.112 7.977 1.00 17.13 175 ARG A C 1
ATOM 1430 O O . ARG A 1 175 ? 36.408 46.299 8.432 1.00 17.49 175 ARG A O 1
ATOM 1438 N N . LEU A 1 176 ? 37.932 44.944 7.494 1.00 16.22 176 LEU A N 1
ATOM 1439 C CA . LEU A 1 176 ? 36.995 43.854 7.288 1.00 16.13 176 LEU A CA 1
ATOM 1440 C C . LEU A 1 176 ? 37.077 42.824 8.406 1.00 15.39 176 LEU A C 1
ATOM 1441 O O . LEU A 1 176 ? 38.157 42.306 8.705 1.00 15.06 176 LEU A O 1
ATOM 1446 N N . VAL A 1 177 ? 35.927 42.533 9.011 1.00 13.91 177 VAL A N 1
ATOM 1447 C CA . VAL A 1 177 ? 35.805 41.452 9.986 1.00 13.90 177 VAL A CA 1
ATOM 1448 C C . VAL A 1 177 ? 34.826 40.439 9.411 1.00 13.29 177 VAL A C 1
ATOM 1449 O O . VAL A 1 177 ? 33.692 40.792 9.080 1.00 13.96 177 VAL A O 1
ATOM 1453 N N . THR A 1 178 ? 35.271 39.192 9.269 1.00 11.64 178 THR A N 1
ATOM 1454 C CA . THR A 1 178 ? 34.402 38.132 8.736 1.00 11.19 178 THR A CA 1
ATOM 1455 C C . THR A 1 178 ? 34.066 37.153 9.848 1.00 11.11 178 THR A C 1
ATOM 1456 O O . THR A 1 178 ? 34.901 36.861 10.705 1.00 13.95 178 THR A O 1
ATOM 1460 N N . ILE A 1 179 ? 32.828 36.681 9.851 1.00 9.32 179 ILE A N 1
ATOM 1461 C CA . ILE A 1 179 ? 32.360 35.743 10.859 1.00 8.29 179 ILE A CA 1
ATOM 1462 C C . ILE A 1 179 ? 31.753 34.558 10.137 1.00 8.32 179 ILE A C 1
ATOM 1463 O O . ILE A 1 179 ? 30.809 34.725 9.363 1.00 9.46 179 ILE A O 1
ATOM 1468 N N . PHE A 1 180 ? 32.312 33.372 10.380 1.00 8.28 180 PHE A N 1
ATOM 1469 C CA . PHE A 1 180 ? 31.861 32.142 9.729 1.00 8.81 180 PHE A CA 1
ATOM 1470 C C . PHE A 1 180 ? 31.587 31.095 10.783 1.00 8.06 180 PHE A C 1
ATOM 1471 O O . PHE A 1 180 ? 32.304 31.017 11.777 1.00 9.37 180 PHE A O 1
ATOM 1479 N N . TYR A 1 181 ? 30.564 30.270 10.566 1.00 7.88 181 TYR A N 1
ATOM 1480 C CA . TYR A 1 181 ? 30.424 29.077 11.386 1.00 7.97 181 TYR A CA 1
ATOM 1481 C C . TYR A 1 181 ? 31.622 28.145 11.150 1.00 7.84 181 TYR A C 1
ATOM 1482 O O . TYR A 1 181 ? 32.208 27.609 12.087 1.00 8.82 181 TYR A O 1
ATOM 1491 N N . THR A 1 182 ? 31.979 27.965 9.881 1.00 8.23 182 THR A N 1
ATOM 1492 C CA . THR A 1 182 ? 33.029 27.027 9.503 1.00 7.48 182 THR A CA 1
ATOM 1493 C C . THR A 1 182 ? 34.411 27.676 9.582 1.00 8.15 182 THR A C 1
ATOM 1494 O O . THR A 1 182 ? 34.627 28.739 8.994 1.00 8.25 182 THR A O 1
ATOM 1498 N N . PRO A 1 183 ? 35.346 27.040 10.317 1.00 8.93 183 PRO A N 1
ATOM 1499 C CA . PRO A 1 183 ? 36.705 27.563 10.366 1.00 8.37 183 PRO A CA 1
ATOM 1500 C C . PRO A 1 183 ? 37.557 27.103 9.181 1.00 8.90 183 PRO A C 1
ATOM 1501 O O . PRO A 1 183 ? 37.229 26.103 8.531 1.00 8.74 183 PRO A O 1
ATOM 1505 N N . PRO A 1 184 ? 38.651 27.824 8.912 1.00 8.85 184 PRO A N 1
ATOM 1506 C CA . PRO A 1 184 ? 39.609 27.343 7.925 1.00 9.16 184 PRO A CA 1
ATOM 1507 C C . PRO A 1 184 ? 40.459 26.226 8.505 1.00 10.69 184 PRO A C 1
ATOM 1508 O O . PRO A 1 184 ? 40.499 26.044 9.726 1.00 11.04 184 PRO A O 1
ATOM 1512 N N . ILE A 1 185 ? 41.154 25.502 7.630 1.00 9.78 185 ILE A N 1
ATOM 1513 C CA . ILE A 1 185 ? 42.197 24.569 8.053 1.00 11.48 185 ILE A CA 1
ATOM 1514 C C . ILE A 1 185 ? 43.323 25.350 8.736 1.00 11.27 185 ILE A C 1
ATOM 1515 O O . ILE A 1 185 ? 43.883 26.284 8.160 1.00 12.25 185 ILE A O 1
ATOM 1520 N N . GLY A 1 186 ? 43.636 24.970 9.971 1.00 11.64 186 GLY A N 1
ATOM 1521 C CA . GLY A 1 186 ? 44.686 25.627 10.733 1.00 12.88 186 GLY A CA 1
ATOM 1522 C C . GLY A 1 186 ? 45.255 24.706 11.790 1.00 13.06 186 GLY A C 1
ATOM 1523 O O . GLY A 1 186 ? 44.724 23.621 12.039 1.00 13.34 186 GLY A O 1
ATOM 1524 N N . GLU A 1 187 ? 46.335 25.141 12.423 1.00 14.08 187 GLU A N 1
ATOM 1525 C CA . GLU A 1 187 ? 46.971 24.328 13.460 1.00 16.32 187 GLU A CA 1
ATOM 1526 C C . GLU A 1 187 ? 46.046 24.117 14.659 1.00 15.46 187 GLU A C 1
ATOM 1527 O O . GLU A 1 187 ? 46.011 23.028 15.251 1.00 16.90 187 GLU A O 1
ATOM 1533 N N . PHE A 1 188 ? 45.288 25.161 15.000 1.00 14.28 188 PHE A N 1
ATOM 1534 C CA . PHE A 1 188 ? 44.467 25.168 16.205 1.00 15.28 188 PHE A CA 1
ATOM 1535 C C . PHE A 1 188 ? 43.002 25.460 15.916 1.00 13.40 188 PHE A C 1
ATOM 1536 O O . PHE A 1 188 ? 42.109 24.913 16.568 1.00 14.65 188 PHE A O 1
ATOM 1544 N N . VAL A 1 189 ? 42.757 26.339 14.950 1.00 12.33 189 VAL A N 1
ATOM 1545 C CA . VAL A 1 189 ? 41.419 26.912 14.795 1.00 10.97 189 VAL A CA 1
ATOM 1546 C C . VAL A 1 189 ? 40.361 25.941 14.265 1.00 11.20 189 VAL A C 1
ATOM 1547 O O . VAL A 1 189 ? 39.170 26.246 14.315 1.00 11.62 189 VAL A O 1
ATOM 1551 N N . ASP A 1 190 ? 40.781 24.785 13.748 1.00 11.12 190 ASP A N 1
ATOM 1552 C CA . ASP A 1 190 ? 39.811 23.770 13.334 1.00 12.43 190 ASP A CA 1
ATOM 1553 C C . ASP A 1 190 ? 40.117 22.395 13.920 1.00 12.94 190 ASP A C 1
ATOM 1554 O O . ASP A 1 190 ? 39.709 21.370 13.369 1.00 13.06 190 ASP A O 1
ATOM 1559 N N . ARG A 1 191 ? 40.817 22.396 15.057 1.00 12.89 191 ARG A N 1
ATOM 1560 C CA . ARG A 1 191 ? 41.223 21.160 15.706 1.00 15.18 191 ARG A CA 1
ATOM 1561 C C . ARG A 1 191 ? 41.023 21.169 17.217 1.00 16.30 191 ARG A C 1
ATOM 1562 O O . ARG A 1 191 ? 40.899 22.228 17.842 1.00 15.25 191 ARG A O 1
ATOM 1570 N N . THR A 1 192 ? 40.964 19.963 17.779 1.00 18.27 192 THR A N 1
ATOM 1571 C CA . THR A 1 192 ? 41.024 19.741 19.219 1.00 21.15 192 THR A CA 1
ATOM 1572 C C . THR A 1 192 ? 42.171 18.759 19.465 1.00 23.55 192 THR A C 1
ATOM 1573 O O . THR A 1 192 ? 42.638 18.111 18.523 1.00 23.06 192 THR A O 1
ATOM 1577 N N . PRO A 1 193 ? 42.633 18.641 20.723 1.00 25.48 193 PRO A N 1
ATOM 1578 C CA . PRO A 1 193 ? 43.669 17.642 21.027 1.00 26.82 193 PRO A CA 1
ATOM 1579 C C . PRO A 1 193 ? 43.246 16.167 20.861 1.00 28.64 193 PRO A C 1
ATOM 1580 O O . PRO A 1 193 ? 44.109 15.285 20.875 1.00 28.72 193 PRO A O 1
ATOM 1584 N N . GLU A 1 194 ? 41.946 15.909 20.692 1.00 29.83 194 GLU A N 1
ATOM 1585 C CA . GLU A 1 194 ? 41.418 14.536 20.628 1.00 31.26 194 GLU A CA 1
ATOM 1586 C C . GLU A 1 194 ? 41.703 13.780 19.338 1.00 30.70 194 GLU A C 1
ATOM 1587 O O . GLU A 1 194 ? 41.678 12.543 19.324 1.00 31.28 194 GLU A O 1
ATOM 1593 N N . ASP A 1 195 ? 41.927 14.518 18.255 1.00 29.05 195 ASP A N 1
ATOM 1594 C CA . ASP A 1 195 ? 42.365 13.929 16.997 1.00 29.41 195 ASP A CA 1
ATOM 1595 C C . ASP A 1 195 ? 43.182 14.950 16.213 1.00 28.67 195 ASP A C 1
ATOM 1596 O O . ASP A 1 195 ? 42.914 16.147 16.297 1.00 28.83 195 ASP A O 1
ATOM 1601 N N . PRO A 1 196 ? 44.204 14.484 15.471 1.00 27.29 196 PRO A N 1
ATOM 1602 C CA . PRO A 1 196 ? 44.992 15.386 14.627 1.00 25.84 196 PRO A CA 1
ATOM 1603 C C . PRO A 1 196 ? 44.236 15.831 13.374 1.00 23.95 196 PRO A C 1
ATOM 1604 O O . PRO A 1 196 ? 44.751 16.645 12.599 1.00 22.72 196 PRO A O 1
ATOM 1608 N N . LYS A 1 197 ? 43.029 15.306 13.178 1.00 23.47 197 LYS A N 1
ATOM 1609 C CA . LYS A 1 197 ? 42.253 15.608 11.984 1.00 23.60 197 LYS A CA 1
ATOM 1610 C C . LYS A 1 197 ? 41.760 17.044 11.993 1.00 21.61 197 LYS A C 1
ATOM 1611 O O . LYS A 1 197 ? 41.406 17.597 13.041 1.00 21.85 197 LYS A O 1
ATOM 1617 N N . HIS A 1 198 ? 41.742 17.632 10.809 1.00 19.68 198 HIS A N 1
ATOM 1618 C CA . HIS A 1 198 ? 41.187 18.963 10.627 1.00 17.61 198 HIS A CA 1
ATOM 1619 C C . HIS A 1 198 ? 39.693 18.867 10.417 1.00 18.30 198 HIS A C 1
ATOM 1620 O O . HIS A 1 198 ? 39.217 18.001 9.685 1.00 19.17 198 HIS A O 1
ATOM 1627 N N . HIS A 1 199 ? 38.954 19.765 11.067 1.00 16.98 199 HIS A N 1
ATOM 1628 C CA . HIS A 1 199 ? 37.500 19.735 11.004 1.00 17.06 199 HIS A CA 1
ATOM 1629 C C . HIS A 1 199 ? 36.898 20.942 10.304 1.00 14.92 199 HIS A C 1
ATOM 1630 O O . HIS A 1 199 ? 35.675 21.071 10.210 1.00 14.47 199 HIS A O 1
ATOM 1637 N N . GLY A 1 200 ? 37.764 21.815 9.804 1.00 13.76 200 GLY A N 1
ATOM 1638 C CA . GLY A 1 200 ? 37.322 22.982 9.061 1.00 13.12 200 GLY A CA 1
ATOM 1639 C C . GLY A 1 200 ? 37.191 22.699 7.574 1.00 13.26 200 GLY A C 1
ATOM 1640 O O . GLY A 1 200 ? 37.016 21.537 7.150 1.00 13.94 200 GLY A O 1
ATOM 1641 N N . SER A 1 201 ? 37.281 23.757 6.776 1.00 11.38 201 SER A N 1
ATOM 1642 C CA . SER A 1 201 ? 37.148 23.617 5.326 1.00 11.66 201 SER A CA 1
ATOM 1643 C C . SER A 1 201 ? 38.126 24.485 4.575 1.00 11.36 201 SER A C 1
ATOM 1644 O O . SER A 1 201 ? 38.302 25.659 4.901 1.00 11.14 201 SER A O 1
ATOM 1647 N N . ALA A 1 202 ? 38.737 23.896 3.548 1.00 11.27 202 ALA A N 1
ATOM 1648 C CA . ALA A 1 202 ? 39.588 24.624 2.613 1.00 12.06 202 ALA A CA 1
ATOM 1649 C C . ALA A 1 202 ? 38.826 25.749 1.938 1.00 11.87 202 ALA A C 1
ATOM 1650 O O . ALA A 1 202 ? 39.425 26.694 1.434 1.00 11.88 202 ALA A O 1
ATOM 1652 N N . VAL A 1 203 ? 37.494 25.650 1.921 1.00 11.63 203 VAL A N 1
ATOM 1653 C CA . VAL A 1 203 ? 36.684 26.718 1.345 1.00 11.76 203 VAL A CA 1
ATOM 1654 C C . VAL A 1 203 ? 36.948 28.014 2.101 1.00 11.63 203 VAL A C 1
ATOM 1655 O O . VAL A 1 203 ? 37.038 29.089 1.507 1.00 12.30 203 VAL A O 1
ATOM 1659 N N . VAL A 1 204 ? 37.104 27.905 3.419 1.00 12.16 204 VAL A N 1
ATOM 1660 C CA . VAL A 1 204 ? 37.306 29.089 4.241 1.00 10.96 204 VAL A CA 1
ATOM 1661 C C . VAL A 1 204 ? 38.730 29.642 4.067 1.00 10.84 204 VAL A C 1
ATOM 1662 O O . VAL A 1 204 ? 38.919 30.854 4.025 1.00 10.51 204 VAL A O 1
ATOM 1666 N N . ASN A 1 205 ? 39.728 28.771 3.922 1.00 11.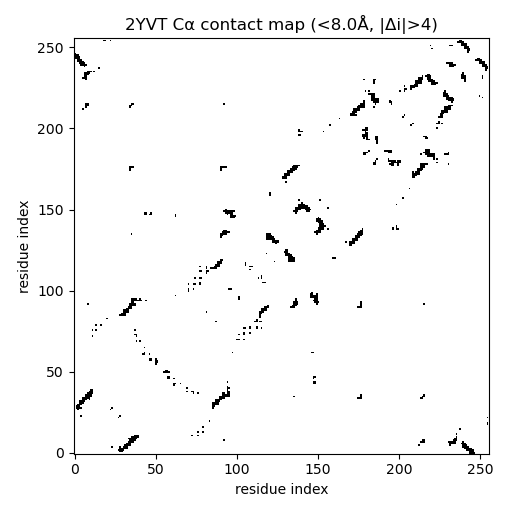31 205 ASN A N 1
ATOM 1667 C CA . ASN A 1 205 ? 41.072 29.280 3.586 1.00 10.91 205 ASN A CA 1
ATOM 1668 C C . ASN A 1 205 ? 41.007 30.068 2.293 1.00 11.68 205 ASN A C 1
ATOM 1669 O O . ASN A 1 205 ? 41.647 31.109 2.151 1.00 12.09 205 ASN A O 1
ATOM 1674 N N . THR A 1 206 ? 40.211 29.558 1.357 1.00 11.11 206 THR A N 1
ATOM 1675 C CA . THR A 1 206 ? 40.058 30.184 0.055 1.00 12.67 206 THR A CA 1
ATOM 1676 C C . THR A 1 206 ? 39.343 31.535 0.157 1.00 12.86 206 THR A C 1
ATOM 1677 O O . THR A 1 206 ? 39.799 32.511 -0.439 1.00 14.08 206 THR A O 1
ATOM 1681 N N . ILE A 1 207 ? 38.247 31.592 0.924 1.00 13.44 207 ILE A N 1
ATOM 1682 C CA . ILE A 1 207 ? 37.551 32.859 1.185 1.00 15.59 207 ILE A CA 1
ATOM 1683 C C . ILE A 1 207 ? 38.490 33.879 1.812 1.00 13.86 207 ILE A C 1
ATOM 1684 O O . ILE A 1 207 ? 38.484 35.049 1.454 1.00 14.72 207 ILE A O 1
ATOM 1689 N N . ILE A 1 208 ? 39.282 33.430 2.783 1.00 13.03 208 ILE A N 1
ATOM 1690 C CA . ILE A 1 208 ? 40.209 34.308 3.470 1.00 13.31 208 ILE A CA 1
ATOM 1691 C C . ILE A 1 208 ? 41.256 34.853 2.493 1.00 14.41 208 ILE A C 1
ATOM 1692 O O . ILE A 1 208 ? 41.577 36.037 2.528 1.00 14.87 208 ILE A O 1
ATOM 1697 N N . LYS A 1 209 ? 41.751 33.991 1.607 1.00 15.08 209 LYS A N 1
ATOM 1698 C CA . LYS A 1 209 ? 42.703 34.405 0.576 1.00 17.73 209 LYS A CA 1
ATOM 1699 C C . LYS A 1 209 ? 42.061 35.432 -0.360 1.00 17.67 209 LYS A C 1
ATOM 1700 O O . LYS A 1 209 ? 42.662 36.464 -0.678 1.00 18.92 209 LYS A O 1
ATOM 1706 N N . SER A 1 210 ? 40.827 35.153 -0.771 1.00 17.40 210 SER A N 1
ATOM 1707 C CA . SER A 1 210 ? 40.105 36.016 -1.697 1.00 18.93 210 SER A CA 1
ATOM 1708 C C . SER A 1 210 ? 39.764 37.388 -1.114 1.00 18.86 210 SER A C 1
ATOM 1709 O O . SER A 1 210 ? 39.983 38.413 -1.769 1.00 20.99 210 SER A O 1
ATOM 1712 N N . LEU A 1 211 ? 39.238 37.399 0.111 1.00 18.05 211 LEU A N 1
ATOM 1713 C CA . LEU A 1 211 ? 38.734 38.619 0.745 1.00 17.43 211 LEU A CA 1
ATOM 1714 C C . LEU A 1 211 ? 39.782 39.378 1.553 1.00 16.97 211 LEU A C 1
ATOM 1715 O O . LEU A 1 211 ? 39.636 40.584 1.787 1.00 18.00 211 LEU A O 1
ATOM 1720 N N . ASN A 1 212 ? 40.809 38.660 2.006 1.00 16.97 212 ASN A N 1
ATOM 1721 C CA . ASN A 1 212 ? 41.880 39.218 2.838 1.00 17.46 212 ASN A CA 1
ATOM 1722 C C . ASN A 1 212 ? 41.368 40.047 4.026 1.00 16.12 212 ASN A C 1
ATOM 1723 O O . ASN A 1 212 ? 41.741 41.216 4.191 1.00 16.60 212 ASN A O 1
ATOM 1728 N N . PRO A 1 213 ? 40.500 39.446 4.861 1.00 14.44 213 PRO A N 1
ATOM 1729 C CA . PRO A 1 213 ? 39.955 40.213 5.974 1.00 14.14 213 PRO A CA 1
ATOM 1730 C C . PRO A 1 213 ? 41.003 40.430 7.059 1.00 13.30 213 PRO A C 1
ATOM 1731 O O . PRO A 1 213 ? 41.974 39.676 7.150 1.00 13.93 213 PRO A O 1
ATOM 1735 N N . GLU A 1 214 ? 40.812 41.459 7.874 1.00 12.60 214 GLU A N 1
ATOM 1736 C CA . GLU A 1 214 ? 41.731 41.700 8.992 1.00 13.47 214 GLU A CA 1
ATOM 1737 C C . GLU A 1 214 ? 41.601 40.610 10.052 1.00 13.57 214 GLU A C 1
ATOM 1738 O O . GLU A 1 214 ? 42.597 40.119 10.582 1.00 15.73 214 GLU A O 1
ATOM 1744 N N . VAL A 1 215 ? 40.357 40.249 10.352 1.00 13.27 215 VAL A N 1
ATOM 1745 C CA . VAL A 1 215 ? 40.047 39.286 11.406 1.00 13.40 215 VAL A CA 1
ATOM 1746 C C . VAL A 1 215 ? 38.940 38.365 10.906 1.00 12.59 215 VAL A C 1
ATOM 1747 O O . VAL A 1 215 ? 38.026 38.794 10.187 1.00 13.58 215 VAL A O 1
ATOM 1751 N N . ALA A 1 216 ? 39.046 37.092 11.260 1.00 10.90 216 ALA A N 1
ATOM 1752 C CA . ALA A 1 216 ? 37.960 36.149 11.038 1.00 10.52 216 ALA A CA 1
ATOM 1753 C C . ALA A 1 216 ? 37.615 35.474 12.360 1.00 10.61 216 ALA A C 1
ATOM 1754 O O . ALA A 1 216 ? 38.496 34.958 13.044 1.00 11.64 216 ALA A O 1
ATOM 1756 N N . ILE A 1 217 ? 36.336 35.507 12.720 1.00 8.37 217 ILE A N 1
ATOM 1757 C CA . ILE A 1 217 ? 35.846 34.834 13.925 1.00 8.49 217 ILE A CA 1
ATOM 1758 C C . ILE A 1 217 ? 35.080 33.601 13.456 1.00 9.17 217 ILE A C 1
ATOM 1759 O O . ILE A 1 217 ? 34.220 33.701 12.594 1.00 9.46 217 ILE A O 1
ATOM 1764 N N . VAL A 1 218 ? 35.424 32.434 13.994 1.00 7.81 218 VAL A N 1
ATOM 1765 C CA . VAL A 1 218 ? 34.936 31.169 13.433 1.00 8.29 218 VAL A CA 1
ATOM 1766 C C . VAL A 1 218 ? 34.425 30.212 14.511 1.00 8.29 218 VAL A C 1
ATOM 1767 O O . VAL A 1 218 ? 34.744 30.378 15.690 1.00 9.19 218 VAL A O 1
ATOM 1771 N N . GLY A 1 219 ? 33.646 29.210 14.100 1.00 8.43 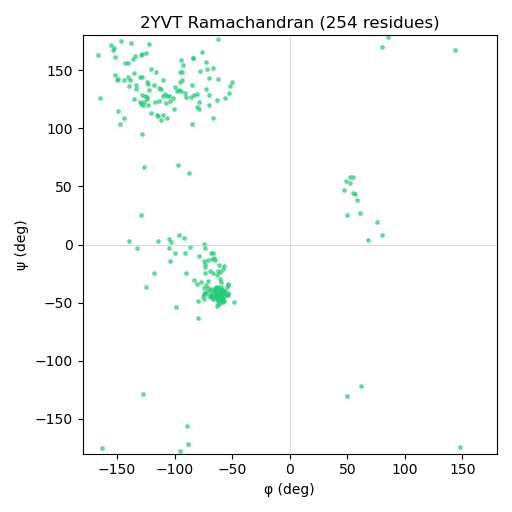219 GLY A N 1
ATOM 1772 C CA . GLY A 1 219 ? 32.971 28.313 15.043 1.00 9.54 219 GLY A CA 1
ATOM 1773 C C . GLY A 1 219 ? 33.200 26.826 14.807 1.00 9.50 219 GLY A C 1
ATOM 1774 O O . GLY A 1 219 ? 34.340 26.371 14.682 1.00 9.72 219 GLY A O 1
ATOM 1775 N N . HIS A 1 220 ? 32.106 26.066 14.742 1.00 9.58 220 HIS A N 1
ATOM 1776 C CA . HIS A 1 220 ? 32.165 24.613 14.540 1.00 9.57 220 HIS A CA 1
ATOM 1777 C C . HIS A 1 220 ? 33.167 24.000 15.534 1.00 9.46 220 HIS A C 1
ATOM 1778 O O . HIS A 1 220 ? 33.112 24.317 16.728 1.00 9.42 220 HIS A O 1
ATOM 1785 N N . VAL A 1 221 ? 34.090 23.169 15.053 1.00 10.94 221 VAL A N 1
ATOM 1786 C CA . VAL A 1 221 ? 35.093 22.549 15.911 1.00 12.23 221 VAL A CA 1
ATOM 1787 C C . VAL A 1 221 ? 36.400 23.330 15.851 1.00 12.03 221 VAL A C 1
ATOM 1788 O O . VAL A 1 221 ? 36.879 23.678 14.763 1.00 12.93 221 VAL A O 1
ATOM 1792 N N . GLY A 1 222 ? 36.965 23.617 17.022 1.00 10.27 222 GLY A N 1
ATOM 1793 C CA . GLY A 1 222 ? 38.270 24.265 17.110 1.00 10.17 222 GLY A CA 1
ATOM 1794 C C . GLY A 1 222 ? 38.371 25.241 18.265 1.00 10.11 222 GLY A C 1
ATOM 1795 O O . GLY A 1 222 ? 37.364 25.606 18.887 1.00 9.90 222 GLY A O 1
ATOM 1796 N N . LYS A 1 223 ? 39.599 25.664 18.549 1.00 10.73 223 LYS A N 1
ATOM 1797 C CA . LYS A 1 223 ? 39.872 26.643 19.600 1.00 11.81 223 LYS A CA 1
ATOM 1798 C C . LYS A 1 223 ? 41.270 27.177 19.409 1.00 12.13 223 LYS A C 1
ATOM 1799 O O . LYS A 1 223 ? 42.233 26.409 19.352 1.00 13.02 223 LYS A O 1
ATOM 1805 N N . GLY A 1 224 ? 41.387 28.495 19.335 1.00 10.70 224 GLY A N 1
ATOM 1806 C CA . GLY A 1 224 ? 42.702 29.107 19.236 1.00 11.94 224 GLY A CA 1
ATOM 1807 C C . GLY A 1 224 ? 42.679 30.371 18.428 1.00 11.75 224 GLY A C 1
ATOM 1808 O O . GLY A 1 224 ? 41.620 30.855 18.031 1.00 10.86 224 GLY A O 1
ATOM 1809 N N . HIS A 1 225 ? 43.868 30.910 18.201 1.00 12.08 225 HIS A N 1
ATOM 1810 C CA . HIS A 1 225 ? 44.025 32.030 17.292 1.00 12.60 225 HIS A CA 1
ATOM 1811 C C . HIS A 1 225 ? 45.341 31.862 16.556 1.00 13.33 225 HIS A C 1
ATOM 1812 O O . HIS A 1 225 ? 46.342 31.396 17.127 1.00 14.55 225 HIS A O 1
ATOM 1819 N N . GLU A 1 226 ? 45.320 32.211 15.276 1.00 11.84 226 GLU A N 1
ATOM 1820 C CA . GLU A 1 226 ? 46.497 32.064 14.429 1.00 12.42 226 GLU A CA 1
ATOM 1821 C C . GLU A 1 226 ? 46.303 32.828 13.135 1.00 13.42 226 GLU A C 1
ATOM 1822 O O . GLU A 1 226 ? 45.172 33.190 12.778 1.00 13.95 226 GLU A O 1
ATOM 1828 N N . LEU A 1 227 ? 47.408 33.069 12.436 1.00 15.46 227 LEU A N 1
ATOM 1829 C CA . LEU A 1 227 ? 47.355 33.688 11.116 1.00 17.48 227 LEU A CA 1
ATOM 1830 C C . LEU A 1 227 ? 47.014 32.666 10.039 1.00 16.99 227 LEU A C 1
ATOM 1831 O O . LEU A 1 227 ? 47.612 31.588 9.976 1.00 17.98 227 LEU A O 1
ATOM 1836 N N . VAL A 1 228 ? 46.022 32.991 9.214 1.00 15.87 228 VAL A N 1
ATOM 1837 C CA . VAL A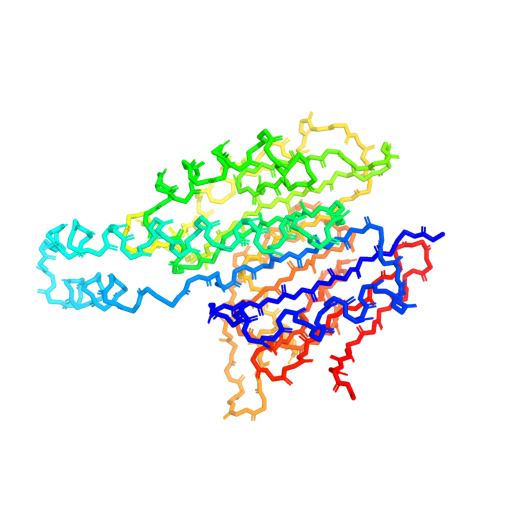 1 228 ? 45.767 32.232 7.996 1.00 15.77 228 VAL A CA 1
ATOM 1838 C C . VAL A 1 228 ? 45.912 33.256 6.881 1.00 16.52 228 VAL A C 1
ATOM 1839 O O . VAL A 1 228 ? 45.138 34.211 6.793 1.00 16.35 228 VAL A O 1
ATOM 1843 N N . GLY A 1 229 ? 46.942 33.081 6.056 1.00 17.30 229 GLY A N 1
ATOM 1844 C CA . GLY A 1 229 ? 47.342 34.138 5.129 1.00 18.83 229 GLY A CA 1
ATOM 1845 C C . GLY A 1 229 ? 47.759 35.334 5.965 1.00 18.74 229 GLY A C 1
ATOM 1846 O O . GLY A 1 229 ? 48.635 35.214 6.823 1.00 20.14 229 GLY A O 1
ATOM 1847 N N . ASN A 1 230 ? 47.097 36.468 5.746 1.00 19.67 230 ASN A N 1
ATOM 1848 C CA . ASN A 1 230 ? 47.350 37.697 6.507 1.00 20.46 230 ASN A CA 1
ATOM 1849 C C . ASN A 1 230 ? 46.280 37.968 7.577 1.00 19.30 230 ASN A C 1
ATOM 1850 O O . ASN A 1 230 ? 46.327 38.978 8.283 1.00 19.61 230 ASN A O 1
ATOM 1855 N N . THR A 1 231 ? 45.321 37.054 7.687 1.00 16.09 231 THR A N 1
ATOM 1856 C CA . THR A 1 231 ? 44.156 37.227 8.549 1.00 14.78 231 THR A CA 1
ATOM 1857 C C . THR A 1 231 ? 44.356 36.590 9.919 1.00 14.14 231 THR A C 1
ATOM 1858 O O . THR A 1 231 ? 44.777 35.438 10.007 1.00 14.25 231 THR A O 1
ATOM 1862 N N . ILE A 1 232 ? 44.034 37.332 10.980 1.00 13.91 232 ILE A N 1
ATOM 1863 C CA . IL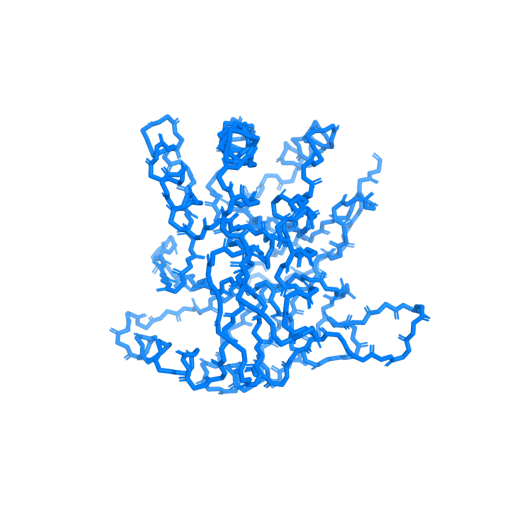E A 1 232 ? 43.985 36.752 12.325 1.00 13.87 232 ILE A CA 1
ATOM 1864 C C . ILE A 1 232 ? 42.670 36.000 12.455 1.00 12.02 232 ILE A C 1
ATOM 1865 O O . ILE A 1 232 ? 41.591 36.603 12.374 1.00 12.61 232 ILE A O 1
ATOM 1870 N N . VAL A 1 233 ? 42.766 34.686 12.635 1.00 9.75 233 VAL A N 1
ATOM 1871 C CA . VAL A 1 233 ? 41.589 33.839 12.772 1.00 9.80 233 VAL A CA 1
ATOM 1872 C C . VAL A 1 233 ? 41.437 33.444 14.238 1.00 10.14 233 VAL A C 1
ATOM 1873 O O . VAL A 1 233 ? 42.391 32.966 14.866 1.00 11.17 233 VAL A O 1
ATOM 1877 N N . VAL A 1 234 ? 40.240 33.667 14.777 1.00 9.29 234 VAL A N 1
ATOM 1878 C CA . VAL A 1 234 ? 39.961 33.394 16.182 1.00 9.62 234 VAL A CA 1
ATOM 1879 C C . VAL A 1 234 ? 38.791 32.428 16.293 1.00 9.43 234 VAL A C 1
ATOM 1880 O O . VAL A 1 234 ? 37.686 32.729 15.832 1.00 9.26 234 VAL A O 1
ATOM 1884 N N . ASN A 1 235 ? 39.047 31.274 16.900 1.00 8.27 235 ASN A N 1
ATOM 1885 C CA . ASN A 1 235 ? 37.981 30.346 17.260 1.00 8.29 235 ASN A CA 1
ATOM 1886 C C . ASN A 1 235 ? 37.867 30.357 18.785 1.00 8.62 235 ASN A C 1
ATOM 1887 O O . ASN A 1 235 ? 38.788 29.919 19.480 1.00 9.29 235 ASN A O 1
ATOM 1892 N N . PRO A 1 236 ? 36.758 30.892 19.310 1.00 9.00 236 PRO A N 1
ATOM 1893 C CA . PRO A 1 236 ? 36.646 31.075 20.770 1.00 9.53 236 PRO A CA 1
ATOM 1894 C C . PRO A 1 236 ? 36.708 29.797 21.605 1.00 9.91 236 PRO A C 1
ATOM 1895 O O . PRO A 1 236 ? 36.951 29.877 22.801 1.00 11.43 236 PRO A O 1
ATOM 1899 N N . GLY A 1 237 ? 36.487 28.637 20.987 1.00 9.30 237 GLY A N 1
ATOM 1900 C CA . GLY A 1 237 ? 36.339 27.391 21.741 1.00 9.61 237 GLY A CA 1
ATOM 1901 C C . GLY A 1 237 ? 34.901 27.236 22.194 1.00 9.56 237 GLY A C 1
ATOM 1902 O O . GLY A 1 237 ? 34.059 28.113 21.941 1.00 9.00 237 GLY A O 1
ATOM 1903 N N . GLU A 1 238 ? 34.616 26.128 22.866 1.00 8.48 238 GLU A N 1
ATOM 1904 C CA . GLU A 1 238 ? 33.227 25.731 23.119 1.00 8.79 238 GLU A CA 1
ATOM 1905 C C . GLU A 1 238 ? 32.570 26.490 24.257 1.00 8.97 238 GLU A C 1
ATOM 1906 O O . GLU A 1 238 ? 33.036 26.442 25.397 1.00 9.67 238 GLU A O 1
ATOM 1912 N N . PHE A 1 239 ? 31.453 27.153 23.957 1.00 7.88 239 PHE A N 1
ATOM 1913 C CA . PHE A 1 239 ? 30.645 27.773 25.000 1.00 8.29 239 PHE A CA 1
ATOM 1914 C C . PHE A 1 239 ? 30.250 26.778 26.115 1.00 10.25 239 PHE A C 1
ATOM 1915 O O . PHE A 1 239 ? 30.203 27.165 27.293 1.00 10.47 239 PHE A O 1
ATOM 1923 N N . GLU A 1 240 ? 30.014 25.510 25.751 1.00 10.50 240 GLU A N 1
ATOM 1924 C CA . GLU A 1 240 ? 29.687 24.451 26.739 1.00 12.51 240 GLU A CA 1
ATOM 1925 C C . GLU A 1 240 ? 30.810 24.195 27.736 1.00 13.04 240 GLU A C 1
ATOM 1926 O O . GLU A 1 240 ? 30.590 23.580 28.788 1.00 15.38 240 GLU A O 1
ATOM 1932 N N . GLU A 1 241 ? 32.026 24.556 27.353 1.00 12.92 241 GLU A N 1
ATOM 1933 C CA . GLU A 1 241 ? 33.183 24.423 28.229 1.00 13.21 241 GLU A CA 1
ATOM 1934 C C . GLU A 1 241 ? 33.404 25.703 29.029 1.00 13.51 241 GLU A C 1
ATOM 1935 O O . GLU A 1 241 ? 34.405 25.832 29.735 1.00 15.26 241 GLU A O 1
ATOM 1941 N N . GLY A 1 242 ? 32.475 26.653 28.904 1.00 13.13 242 GLY A N 1
ATOM 1942 C CA . GLY A 1 242 ? 32.608 27.962 29.540 1.00 12.37 242 GLY A CA 1
ATOM 1943 C C . GLY A 1 242 ? 33.590 28.895 28.853 1.00 11.68 242 GLY A C 1
ATOM 1944 O O . GLY A 1 242 ? 34.042 29.873 29.448 1.00 12.48 242 GLY A O 1
ATOM 1945 N N . ARG A 1 243 ? 33.903 28.603 27.594 1.00 11.55 243 ARG A N 1
ATOM 1946 C CA . ARG A 1 243 ? 34.914 29.348 26.863 1.00 12.59 243 ARG A CA 1
ATOM 1947 C C . ARG A 1 243 ? 34.336 30.491 26.032 1.00 11.73 243 ARG A C 1
ATOM 1948 O O . ARG A 1 243 ? 33.194 30.430 25.557 1.00 10.84 243 ARG A O 1
ATOM 1956 N N . TYR A 1 244 ? 35.137 31.542 25.899 1.00 10.28 244 TYR A N 1
ATOM 1957 C CA . TYR A 1 244 ? 34.823 32.667 25.032 1.00 10.15 244 TYR A CA 1
ATOM 1958 C C . TYR A 1 244 ? 36.126 33.327 24.589 1.00 10.12 244 TYR A C 1
ATOM 1959 O O . TYR A 1 244 ? 37.197 33.032 25.130 1.00 9.81 244 TYR A O 1
ATOM 1968 N N . ALA A 1 245 ? 36.041 34.202 23.591 1.00 9.85 245 ALA A N 1
ATOM 1969 C CA . ALA A 1 245 ? 37.203 34.996 23.189 1.00 10.60 245 ALA A CA 1
ATOM 1970 C C . ALA A 1 245 ? 36.922 36.466 23.432 1.00 11.03 245 ALA A C 1
ATOM 1971 O O . ALA A 1 245 ? 35.777 36.907 23.340 1.00 10.40 245 ALA A O 1
ATOM 1973 N N . PHE A 1 246 ? 37.975 37.220 23.742 1.00 11.34 246 PHE A N 1
ATOM 1974 C CA . PHE A 1 246 ? 37.850 38.653 23.920 1.00 13.40 246 PHE A CA 1
ATOM 1975 C C . PHE A 1 246 ? 38.910 39.339 23.067 1.00 14.59 246 PHE A C 1
ATOM 1976 O O . PHE A 1 246 ? 40.107 39.080 23.222 1.00 15.28 246 PHE A O 1
ATOM 1984 N N . LEU A 1 247 ? 38.458 40.192 22.150 1.00 13.89 247 LEU A N 1
ATOM 1985 C CA . LEU A 1 247 ? 39.323 40.813 21.157 1.00 16.17 247 LEU A CA 1
ATOM 1986 C C . LEU A 1 247 ? 39.316 42.323 21.354 1.00 16.32 247 LEU A C 1
ATOM 1987 O O . LEU A 1 247 ? 38.272 42.915 21.596 1.00 17.50 247 LEU A O 1
ATOM 1992 N N . ASP A 1 248 ? 40.491 42.936 21.268 1.00 16.33 248 ASP A N 1
ATOM 1993 C CA . ASP A 1 248 ? 40.584 44.376 21.150 1.00 16.45 248 ASP A CA 1
ATOM 1994 C C . ASP A 1 248 ? 41.110 44.678 19.748 1.00 16.45 248 ASP A C 1
ATOM 1995 O O . ASP A 1 248 ? 42.280 44.442 19.452 1.00 16.85 248 ASP A O 1
ATOM 2000 N N . LEU A 1 249 ? 40.232 45.177 18.884 1.00 15.64 249 LEU A N 1
ATOM 2001 C CA . LEU A 1 249 ? 40.580 45.414 17.484 1.00 15.95 249 LEU A CA 1
ATOM 2002 C C . LEU A 1 249 ? 41.485 46.620 17.300 1.00 16.67 249 LEU A C 1
ATOM 2003 O O . LEU A 1 249 ? 42.139 46.752 16.263 1.00 18.07 249 LEU A O 1
ATOM 2008 N N . THR A 1 250 ? 41.518 47.501 18.297 1.00 15.89 250 THR A N 1
ATOM 2009 C CA . THR A 1 250 ? 42.346 48.701 18.201 1.00 17.48 250 THR A CA 1
ATOM 2010 C C . THR A 1 250 ? 43.819 48.359 18.378 1.00 18.24 250 THR A C 1
ATOM 2011 O O . THR A 1 250 ? 44.665 48.796 17.590 1.00 18.37 250 THR A O 1
ATOM 2015 N N . GLN A 1 251 ? 44.112 47.555 19.395 1.00 19.18 251 GLN A N 1
ATOM 2016 C CA . GLN A 1 251 ? 45.487 47.168 19.684 1.00 21.41 251 GLN A CA 1
ATOM 2017 C C . GLN A 1 251 ? 45.825 45.741 19.281 1.00 22.15 251 GLN A C 1
ATOM 2018 O O . GLN A 1 251 ? 46.938 45.281 19.526 1.00 23.23 251 GLN A O 1
ATOM 2024 N N . HIS A 1 252 ? 44.878 45.055 18.643 1.00 22.73 252 HIS A N 1
ATOM 2025 C CA . HIS A 1 252 ? 45.053 43.655 18.233 1.00 25.70 252 HIS A CA 1
ATOM 2026 C C . HIS A 1 252 ? 45.450 42.744 19.401 1.00 25.55 252 HIS A C 1
ATOM 2027 O O . HIS A 1 252 ? 46.347 41.903 19.279 1.00 27.42 252 HIS A O 1
ATOM 2034 N N . LYS A 1 253 ? 44.773 42.929 20.530 1.00 23.34 253 LYS A N 1
ATOM 2035 C CA . LYS A 1 253 ? 44.920 42.042 21.675 1.00 23.55 253 LYS A CA 1
ATOM 2036 C C . LYS A 1 253 ? 43.878 40.930 21.535 1.00 21.46 253 LYS A C 1
ATOM 2037 O O . LYS A 1 253 ? 42.699 41.213 21.347 1.00 19.90 253 LYS A O 1
ATOM 2043 N N . ILE A 1 254 ? 44.319 39.676 21.594 1.00 20.93 254 ILE A N 1
ATOM 2044 C CA . ILE A 1 254 ? 43.406 38.535 21.513 1.00 20.88 254 ILE A CA 1
ATOM 2045 C C . ILE A 1 254 ? 43.597 37.650 22.738 1.00 20.06 254 ILE A C 1
ATOM 2046 O O . ILE A 1 254 ? 44.719 37.231 23.035 1.00 20.19 254 ILE A O 1
ATOM 2051 N N . LYS A 1 255 ? 42.503 37.384 23.448 1.00 18.36 255 LYS A N 1
ATOM 2052 C CA . LYS A 1 255 ? 42.540 36.531 24.632 1.00 19.93 255 LYS A CA 1
ATOM 2053 C C . LYS A 1 255 ? 41.489 35.437 24.518 1.00 17.66 255 LYS A C 1
ATOM 2054 O O . LYS A 1 255 ? 40.326 35.711 24.230 1.00 17.44 255 LYS A O 1
ATOM 2060 N N . LEU A 1 256 ? 41.908 34.195 24.722 1.00 15.01 256 LEU A N 1
ATOM 2061 C CA . LEU A 1 256 ? 40.961 33.092 24.835 1.00 15.61 256 LEU A CA 1
ATOM 2062 C C . LEU A 1 256 ? 40.788 32.790 26.307 1.00 15.60 256 LEU A C 1
ATOM 2063 O O . LEU A 1 256 ? 41.746 32.421 26.989 1.00 17.39 256 LEU A O 1
ATOM 2068 N N . GLU A 1 257 ? 39.567 32.980 26.795 1.00 14.75 257 GLU A N 1
ATOM 2069 C CA . GLU A 1 257 ? 39.291 32.915 28.222 1.00 16.05 257 GLU A CA 1
ATOM 2070 C C . GLU A 1 257 ? 38.230 31.874 28.535 1.00 14.01 257 GLU A C 1
ATOM 2071 O O . GLU A 1 257 ? 37.631 31.270 27.630 1.00 12.60 257 GLU A O 1
ATOM 2077 N N . GLN A 1 258 ? 38.032 31.649 29.827 1.00 14.58 258 GLN A N 1
ATOM 2078 C CA . GLN A 1 258 ? 37.037 30.717 30.320 1.00 15.45 258 GLN A CA 1
ATOM 2079 C C . GLN A 1 258 ? 36.400 31.336 31.556 1.00 14.77 258 GLN A C 1
ATOM 2080 O O . GLN A 1 258 ? 37.080 32.024 32.320 1.00 15.90 258 GLN A O 1
ATOM 2086 N N . PHE A 1 259 ? 35.100 31.122 31.748 1.00 14.84 259 PHE A N 1
ATOM 2087 C CA . PHE A 1 259 ? 34.446 31.583 32.976 1.00 16.31 259 PHE A CA 1
ATOM 2088 C C . PHE A 1 259 ? 35.248 31.121 34.190 1.00 19.00 259 PHE A C 1
ATOM 2089 O O . PHE A 1 259 ? 35.762 30.002 34.222 1.00 19.09 259 PHE A O 1
ATOM 2097 N N . SER A 1 260 ? 35.370 31.990 35.182 1.00 22.36 260 SER A N 1
ATOM 2098 C CA . SER A 1 260 ? 36.094 31.617 36.393 1.00 24.80 260 SER A CA 1
ATOM 2099 C C . SER A 1 260 ? 35.236 31.805 37.632 1.00 26.14 260 SER A C 1
ATOM 2100 O O . SER A 1 260 ? 34.132 32.354 37.567 1.00 27.65 260 SER A O 1
#

B-factor: mean 17.81, std 8.86, range [6.7, 67.52]